Protein AF-A0A7J0CIN5-F1 (afdb_monomer_lite)

Sequence (218 aa):
MYLASGVLMAGLATACADGKSSAGGGGLRASGSTTVAPVAADAAEALKAQGMNITIATQGGSAGGISQLAAGQIDIALSSKPIAEEDRTAHPKTDFVTTQIGSDAVGVIVTKPVADAGVKNLTADQVRGLFEGKITNWSELGGPKLDVFVYDKEPGRGTREVLDKYVYGTRRPRRRRTPTTSRSSAATWRPATSWSPPPGRSAPCPPASSRGGTSSPW

InterPro domains:
  IPR024370 PBP domain [PF12849] (22-170)
  IPR050811 Phosphate-binding ABC transporter substrate-binding [PTHR30570] (20-181)

Secondary structure (DSSP, 8-state):
------------------------SPPEEEEE-TTTHHHHHHHHHHHHTTT--EEEE-TTHHHHHHHHHHTTS-SEEE-SSPPPHHHHHH-TT------------------HHHHHTT-----HHHHHHHHTTS--BGGGGTS-S-B-----PPTT-HHHHHHHHHHHTT--------------------------PPTT------PPP---------

pLDDT: mean 73.02, std 23.11, range [29.02, 96.19]

Foldseek 3Di:
DDDDDDDDDDDDPPDDDPPPPPPPDDAAEEEAAPVCQVVVVVVQVVCVVVVHHYHYYHPLHQVVQLVCVLVVNGVYYDHLAPQDVVSCVVRVVDDDDDDDPDHDDQDDDDDPQQVVQPCPDDDLQRVVCLVQVVDFASVVVSGDRDGRDDDDDDPPHRSNVVSCCSNPNPDDDPDDDPPPPPPPPPPPPDPPPDDDDDPDDDDDDDDDDDDDDDDDDD

Radius of gyration: 31.03 Å; chains: 1; bounding box: 61×36×133 Å

Structure (mmCIF, N/CA/C/O backbone):
data_AF-A0A7J0CIN5-F1
#
_entry.id   AF-A0A7J0CIN5-F1
#
loop_
_atom_site.group_PDB
_atom_site.id
_atom_site.type_symbol
_atom_site.label_atom_id
_atom_site.label_alt_id
_atom_site.label_comp_id
_atom_site.label_asym_id
_atom_site.label_entity_id
_atom_site.label_seq_id
_atom_site.pdbx_PDB_ins_code
_atom_site.Cartn_x
_atom_site.Cartn_y
_atom_site.Cartn_z
_atom_site.occupancy
_atom_site.B_iso_or_equiv
_atom_site.auth_seq_id
_atom_site.auth_comp_id
_atom_site.auth_asym_id
_atom_site.auth_atom_id
_atom_site.pdbx_PDB_model_num
ATOM 1 N N . MET A 1 1 ? -38.391 2.250 87.973 1.00 37.34 1 MET A N 1
ATOM 2 C CA . MET A 1 1 ? -39.124 1.385 87.021 1.00 37.34 1 MET A CA 1
ATOM 3 C C . MET A 1 1 ? -38.658 1.736 85.615 1.00 37.34 1 MET A C 1
ATOM 5 O O . MET A 1 1 ? -38.452 2.909 85.352 1.00 37.34 1 MET A O 1
ATOM 9 N N . TYR A 1 2 ? -38.373 0.704 84.820 1.00 41.22 2 TYR A N 1
ATOM 10 C CA . TYR A 1 2 ? -37.643 0.664 83.542 1.00 41.22 2 TYR A CA 1
ATOM 11 C C . TYR A 1 2 ? -38.087 1.648 82.446 1.00 41.22 2 TYR A C 1
ATOM 13 O O . TYR A 1 2 ? -39.271 1.958 82.371 1.00 41.22 2 TYR A O 1
ATOM 21 N N . LEU A 1 3 ? -37.146 2.003 81.550 1.00 41.44 3 LEU A N 1
ATOM 22 C CA . LEU A 1 3 ? -37.161 1.799 80.074 1.00 41.44 3 LEU A CA 1
ATOM 23 C C . LEU A 1 3 ? -36.121 2.760 79.441 1.00 41.44 3 LEU A C 1
ATOM 25 O O . LEU A 1 3 ? -36.224 3.965 79.610 1.00 41.44 3 LEU A O 1
ATOM 29 N N . ALA A 1 4 ? -34.961 2.300 78.961 1.00 46.88 4 ALA A N 1
ATOM 30 C CA . ALA A 1 4 ? -34.701 1.603 77.692 1.00 46.88 4 ALA A CA 1
ATOM 31 C C . ALA A 1 4 ? -34.776 2.506 76.442 1.00 46.88 4 ALA A C 1
ATOM 33 O O . ALA A 1 4 ? -35.719 3.274 76.284 1.00 46.88 4 ALA A O 1
ATOM 34 N N . SER A 1 5 ? -33.822 2.264 75.530 1.00 51.19 5 SER A N 1
ATOM 35 C CA . SER A 1 5 ? -33.819 2.617 74.095 1.00 51.19 5 SER A CA 1
ATOM 36 C C . SER A 1 5 ? -33.281 4.013 73.750 1.00 51.19 5 SER A C 1
ATOM 38 O O . SER A 1 5 ? -33.674 5.005 74.336 1.00 51.19 5 SER A O 1
ATOM 40 N N . GLY A 1 6 ? -32.391 4.201 72.781 1.00 50.38 6 GLY A N 1
ATOM 41 C CA . GLY A 1 6 ? -31.796 3.293 71.808 1.00 50.38 6 GLY A CA 1
ATOM 42 C C . GLY A 1 6 ? -30.961 4.143 70.847 1.00 50.38 6 GLY A C 1
ATOM 43 O O . GLY A 1 6 ? -31.400 5.204 70.412 1.00 50.38 6 GLY A O 1
ATOM 44 N N . VAL A 1 7 ? -29.736 3.706 70.566 1.00 53.75 7 VAL A N 1
ATOM 45 C CA . VAL A 1 7 ? -28.836 4.332 69.591 1.00 53.75 7 VAL A CA 1
ATOM 46 C C . VAL A 1 7 ? -29.411 4.109 68.191 1.00 53.75 7 VAL A C 1
ATOM 48 O O . VAL A 1 7 ? -29.544 2.966 67.766 1.00 53.75 7 VAL A O 1
ATOM 51 N N . LEU A 1 8 ? -29.728 5.186 67.468 1.00 49.00 8 LEU A N 1
ATOM 52 C CA . LEU A 1 8 ? -30.064 5.138 66.044 1.00 49.00 8 LEU A CA 1
ATOM 53 C C . LEU A 1 8 ? -28.966 5.867 65.256 1.00 49.00 8 LEU A C 1
ATOM 55 O O . LEU A 1 8 ? -29.040 7.068 65.011 1.00 49.00 8 LEU A O 1
ATOM 59 N N . MET A 1 9 ? -27.914 5.131 64.896 1.00 52.34 9 MET A N 1
ATOM 60 C CA . MET A 1 9 ? -26.940 5.565 63.893 1.00 52.34 9 MET A CA 1
ATOM 61 C C . MET A 1 9 ? -27.587 5.440 62.511 1.00 52.34 9 MET A C 1
ATOM 63 O O . MET A 1 9 ? -27.785 4.336 62.005 1.00 52.34 9 MET A O 1
ATOM 67 N N . ALA A 1 10 ? -27.938 6.576 61.911 1.00 57.62 10 ALA A N 1
ATOM 68 C CA . ALA A 1 10 ? -28.400 6.655 60.534 1.00 57.62 10 ALA A CA 1
ATOM 69 C C . ALA A 1 10 ? -27.214 6.437 59.579 1.00 57.62 10 ALA A C 1
ATOM 71 O O . ALA A 1 10 ? -26.352 7.302 59.427 1.00 57.62 10 ALA A O 1
ATOM 72 N N . GLY A 1 11 ? -27.161 5.265 58.945 1.00 48.09 11 GLY A N 1
ATOM 73 C CA . GLY A 1 11 ? -26.225 4.979 57.864 1.00 48.09 11 GLY A CA 1
ATOM 74 C C . GLY A 1 11 ? -26.637 5.704 56.582 1.00 48.09 11 GLY A C 1
ATOM 75 O O . GLY A 1 11 ? -27.672 5.391 55.998 1.00 48.09 11 GLY A O 1
ATOM 76 N N . LEU A 1 12 ? -25.815 6.651 56.127 1.00 53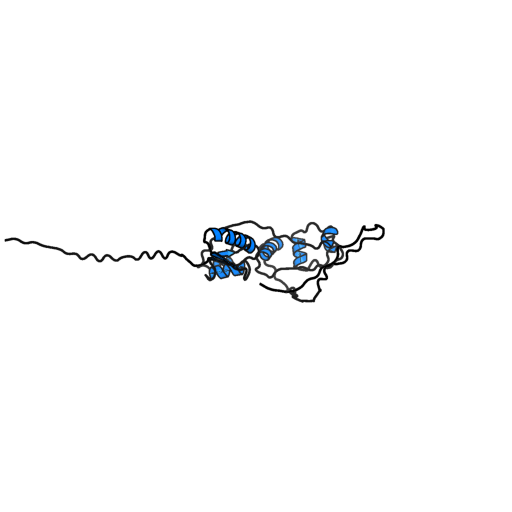.72 12 LEU A N 1
ATOM 77 C CA . LEU A 1 12 ? -25.862 7.157 54.756 1.00 53.72 12 LEU A CA 1
ATOM 78 C C . LEU A 1 12 ? -25.285 6.079 53.830 1.00 53.72 12 LEU A C 1
ATOM 80 O O . LEU A 1 12 ? -24.072 5.908 53.731 1.00 53.72 12 LEU A O 1
ATOM 84 N N . ALA A 1 13 ? -26.163 5.338 53.157 1.00 49.41 13 ALA A N 1
ATOM 85 C CA . ALA A 1 13 ? -25.783 4.503 52.028 1.00 49.41 13 ALA A CA 1
ATOM 86 C C . ALA A 1 13 ? -25.594 5.403 50.798 1.00 49.41 13 ALA A C 1
ATOM 88 O O . ALA A 1 13 ? -26.549 5.761 50.110 1.00 49.41 13 ALA A O 1
ATOM 89 N N . THR A 1 14 ? -24.348 5.795 50.539 1.00 63.19 14 THR A N 1
ATOM 90 C CA . THR A 1 14 ? -23.940 6.419 49.280 1.00 63.19 14 THR A CA 1
ATOM 91 C C . THR A 1 14 ? -24.071 5.372 48.175 1.00 63.19 14 THR A C 1
ATOM 93 O O . THR A 1 14 ? -23.227 4.489 48.033 1.00 63.19 14 THR A O 1
ATOM 96 N N . ALA A 1 15 ? -25.172 5.425 47.427 1.00 52.38 15 ALA A N 1
ATOM 97 C CA . ALA A 1 15 ? -25.384 4.596 46.251 1.00 52.38 15 ALA A CA 1
ATOM 98 C C . ALA A 1 15 ? -24.406 5.028 45.148 1.00 52.38 15 ALA A C 1
ATOM 100 O O . ALA A 1 15 ? -24.599 6.053 44.493 1.00 52.38 15 ALA A O 1
ATOM 101 N N . CYS A 1 16 ? -23.337 4.257 44.958 1.00 52.44 16 CYS A N 1
ATOM 102 C CA . CYS A 1 16 ? -22.497 4.363 43.775 1.00 52.44 16 CYS A CA 1
ATOM 103 C C . CYS A 1 16 ? -23.318 3.930 42.556 1.00 52.44 16 CYS A C 1
ATOM 105 O O . CYS A 1 16 ? -23.815 2.807 42.479 1.00 52.44 16 CYS A O 1
ATOM 107 N N . ALA A 1 17 ? -23.482 4.862 41.625 1.00 51.69 17 ALA A N 1
ATOM 108 C CA . ALA A 1 17 ? -24.063 4.629 40.322 1.00 51.69 17 ALA A CA 1
ATOM 109 C C . ALA A 1 17 ? -23.095 3.802 39.463 1.00 51.69 17 ALA A C 1
ATOM 111 O O . ALA A 1 17 ? -22.112 4.335 38.957 1.00 51.69 17 ALA A O 1
ATOM 112 N N . ASP A 1 18 ? -23.409 2.530 39.234 1.00 43.50 18 ASP A N 1
ATOM 113 C CA . ASP A 1 18 ? -22.880 1.789 38.089 1.00 43.50 18 ASP A CA 1
ATOM 114 C C . ASP A 1 18 ? -23.838 1.974 36.911 1.00 43.50 18 ASP A C 1
ATOM 116 O O . ASP A 1 18 ? -24.663 1.124 36.570 1.00 43.50 18 ASP A O 1
ATOM 120 N N . GLY A 1 19 ? -23.737 3.149 36.290 1.00 43.41 19 GLY A N 1
ATOM 121 C CA . GLY A 1 19 ? -24.264 3.392 34.957 1.00 43.41 19 GLY A CA 1
ATOM 122 C C . GLY A 1 19 ? -23.479 2.566 33.944 1.00 43.41 19 GLY A C 1
ATOM 123 O O . GLY A 1 19 ? -22.607 3.087 33.254 1.00 43.41 19 GLY A O 1
ATOM 124 N N . LYS A 1 20 ? -23.798 1.273 33.824 1.00 39.31 20 LYS A N 1
ATOM 125 C CA . LYS A 1 20 ? -23.496 0.509 32.612 1.00 39.31 20 LYS A CA 1
ATOM 126 C C . LYS A 1 20 ? -24.375 1.057 31.494 1.00 39.31 20 LYS A C 1
ATOM 128 O O . LYS A 1 20 ? -25.438 0.517 31.198 1.00 39.31 20 LYS A O 1
ATOM 133 N N . SER A 1 21 ? -23.917 2.143 30.878 1.00 36.81 21 SER A N 1
ATOM 134 C CA . SER A 1 21 ? -24.343 2.540 29.544 1.00 36.81 21 SER A CA 1
ATOM 135 C C . SER A 1 21 ? -24.040 1.369 28.618 1.00 36.81 21 SER A C 1
ATOM 137 O O . SER A 1 21 ? -22.901 1.169 28.199 1.00 36.81 21 SER A O 1
ATOM 139 N N . SER A 1 22 ? -25.049 0.543 28.344 1.00 38.88 22 SER A N 1
ATOM 140 C CA . SER A 1 22 ? -24.979 -0.408 27.249 1.00 38.88 22 SER A CA 1
ATOM 141 C C . SER A 1 22 ? -24.726 0.407 25.987 1.00 38.88 22 SER A C 1
ATOM 143 O O . SER A 1 22 ? -25.587 1.190 25.578 1.00 38.88 22 SER A O 1
ATOM 145 N N . ALA A 1 23 ? -23.545 0.261 25.391 1.00 43.12 23 ALA A N 1
ATOM 146 C CA . ALA A 1 23 ? -23.246 0.766 24.061 1.00 43.12 23 ALA A CA 1
ATOM 147 C C . ALA A 1 23 ? -24.090 -0.022 23.043 1.00 43.12 23 ALA A C 1
ATOM 149 O O . ALA A 1 23 ? -23.619 -0.937 22.379 1.00 43.12 23 ALA A O 1
ATOM 150 N N . GLY A 1 24 ? -25.383 0.287 22.993 1.00 40.59 24 GLY A N 1
ATOM 151 C CA . GLY A 1 24 ? -26.327 -0.171 21.991 1.00 40.59 24 GLY A CA 1
ATOM 152 C C . GLY A 1 24 ? -26.699 1.005 21.097 1.00 40.59 24 GLY A C 1
ATOM 153 O O . GLY A 1 24 ? -27.240 1.996 21.579 1.00 40.59 24 GLY A O 1
ATOM 154 N N . GLY A 1 25 ? -26.411 0.889 19.798 1.00 47.25 25 GLY A N 1
ATOM 155 C CA . GLY A 1 25 ? -27.084 1.664 18.747 1.00 47.25 25 GLY A CA 1
ATOM 156 C C . GLY A 1 25 ? -26.202 2.503 17.817 1.00 47.25 25 GLY A C 1
ATOM 157 O O . GLY A 1 25 ? -26.676 2.908 16.758 1.00 47.25 25 GLY A O 1
ATOM 158 N N . GLY A 1 26 ? -24.934 2.753 18.149 1.00 64.31 26 GLY A N 1
ATOM 159 C CA . GLY A 1 26 ? -24.012 3.460 17.254 1.00 64.31 26 GLY A CA 1
ATOM 160 C C . GLY A 1 26 ? -23.374 2.496 16.258 1.00 64.31 26 GLY A C 1
ATOM 161 O O . GLY A 1 26 ? -22.672 1.580 16.672 1.00 64.31 26 GLY A O 1
ATOM 162 N N . GLY A 1 27 ? -23.614 2.674 14.956 1.00 85.94 27 GLY A N 1
ATOM 163 C CA . GLY A 1 27 ? -22.882 1.917 13.938 1.00 85.94 27 GLY A CA 1
ATOM 164 C C . GLY A 1 27 ? -21.377 2.192 14.031 1.00 85.94 27 GLY A C 1
ATOM 165 O O . GLY A 1 27 ? -20.978 3.347 14.179 1.00 85.94 27 GLY A O 1
ATOM 166 N N . LEU A 1 28 ? -20.567 1.140 13.929 1.00 91.62 28 LEU A N 1
ATOM 167 C CA . LEU A 1 28 ? -19.108 1.217 13.913 1.00 91.62 28 LEU A CA 1
ATOM 168 C C . LEU A 1 28 ? -18.635 1.910 12.635 1.00 91.62 28 LEU A C 1
ATOM 170 O O . LEU A 1 28 ? -19.129 1.639 11.539 1.00 91.62 28 LEU A O 1
ATOM 174 N N . ARG A 1 29 ? -17.649 2.792 12.757 1.00 94.06 29 ARG A N 1
ATOM 175 C CA . ARG A 1 29 ? -17.064 3.532 11.638 1.00 94.06 29 ARG A CA 1
ATOM 176 C C . ARG A 1 29 ? -15.647 3.046 11.401 1.00 94.06 29 ARG A C 1
ATOM 178 O O . ARG A 1 29 ? -14.798 3.141 12.284 1.00 94.06 29 ARG A O 1
ATOM 185 N N . ALA A 1 30 ? -15.383 2.573 10.191 1.00 93.69 30 ALA A N 1
ATOM 186 C CA . ALA A 1 30 ? -14.061 2.171 9.747 1.00 93.69 30 ALA A CA 1
ATOM 187 C C . ALA A 1 30 ? -13.584 3.060 8.593 1.00 93.69 30 ALA A C 1
ATOM 189 O O . ALA A 1 30 ? -14.348 3.363 7.676 1.00 93.69 30 ALA A O 1
ATOM 190 N N . SER A 1 31 ? -12.320 3.487 8.612 1.00 94.50 31 SER A N 1
ATOM 191 C CA . SER A 1 31 ? -11.760 4.297 7.524 1.00 94.50 31 SER A CA 1
ATOM 192 C C . SER A 1 31 ? -10.259 4.103 7.336 1.00 94.50 31 SER A C 1
ATOM 194 O O . SER A 1 31 ? -9.531 3.836 8.291 1.00 94.50 31 SER A O 1
ATOM 196 N N . GLY A 1 32 ? -9.783 4.252 6.098 1.00 90.88 32 GLY A N 1
ATOM 197 C CA . GLY A 1 32 ? -8.357 4.376 5.799 1.00 90.88 32 GLY A CA 1
ATOM 198 C C . GLY A 1 32 ? -7.931 3.715 4.490 1.00 90.88 32 GLY A C 1
ATOM 199 O O . GLY A 1 32 ? -8.193 4.224 3.400 1.00 90.88 32 GLY A O 1
ATOM 200 N N . SER A 1 33 ? -7.187 2.611 4.590 1.00 88.75 33 SER A N 1
ATOM 201 C CA . SER A 1 33 ? -6.546 1.918 3.469 1.00 88.75 33 SER A CA 1
ATOM 202 C C . SER A 1 33 ? -7.541 1.399 2.433 1.00 88.75 33 SER A C 1
ATOM 204 O O . SER A 1 33 ? -8.407 0.583 2.738 1.00 88.75 33 SER A O 1
ATOM 206 N N . THR A 1 34 ? -7.332 1.783 1.173 1.00 87.50 34 THR A N 1
ATOM 207 C CA . THR A 1 34 ? -8.103 1.272 0.033 1.00 87.50 34 THR A CA 1
ATOM 208 C C . THR A 1 34 ? -7.806 -0.190 -0.289 1.00 87.50 34 THR A C 1
ATOM 210 O O . THR A 1 34 ? -8.652 -0.847 -0.877 1.00 87.50 34 THR A O 1
ATOM 213 N N . THR A 1 35 ? -6.636 -0.714 0.094 1.00 85.25 35 THR A N 1
ATOM 214 C CA . THR A 1 35 ? -6.299 -2.135 -0.100 1.00 85.25 35 THR A CA 1
ATOM 215 C C . THR A 1 35 ? -7.098 -3.031 0.846 1.00 85.25 35 THR A C 1
ATOM 217 O O . THR A 1 35 ? -7.483 -4.131 0.475 1.00 85.25 35 THR A O 1
ATOM 220 N N . VAL A 1 36 ? -7.367 -2.554 2.065 1.00 89.50 36 VAL A N 1
ATOM 221 C CA . VAL A 1 36 ? -8.091 -3.316 3.096 1.00 89.50 36 VAL A CA 1
ATOM 222 C C . VAL A 1 36 ? -9.607 -3.140 2.980 1.00 89.50 36 VAL A C 1
ATOM 224 O O . VAL A 1 36 ? -10.362 -4.011 3.399 1.00 89.50 36 VAL A O 1
ATOM 227 N N . ALA A 1 37 ? -10.059 -2.029 2.396 1.00 91.50 37 ALA A N 1
ATOM 228 C CA . ALA A 1 37 ? -11.473 -1.683 2.311 1.00 91.50 37 ALA A CA 1
ATOM 229 C C . ALA A 1 37 ? -12.383 -2.770 1.703 1.00 91.50 37 ALA A C 1
ATOM 231 O O . ALA A 1 37 ? -13.446 -2.974 2.280 1.00 91.50 37 ALA A O 1
ATOM 232 N N . PRO A 1 38 ? -12.010 -3.497 0.626 1.00 91.88 38 PRO A N 1
ATOM 233 C CA . PRO A 1 38 ? -12.854 -4.567 0.086 1.00 91.88 38 PRO A CA 1
ATOM 234 C C . PRO A 1 38 ? -13.058 -5.704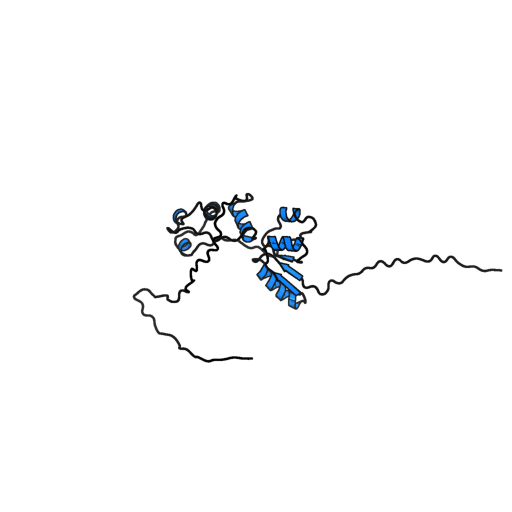 1.091 1.00 91.88 38 PRO A C 1
ATOM 236 O O . PRO A 1 38 ? -14.187 -6.065 1.388 1.00 91.88 38 PRO A O 1
ATOM 239 N N . VAL A 1 39 ? -11.974 -6.179 1.711 1.00 91.56 39 VAL A N 1
ATOM 240 C CA . VAL A 1 39 ? -12.029 -7.252 2.720 1.00 91.56 39 VAL A CA 1
ATOM 241 C C . VAL A 1 39 ? -12.839 -6.815 3.942 1.00 91.56 39 VAL A C 1
ATOM 243 O O . VAL A 1 39 ? -13.616 -7.587 4.498 1.00 91.56 39 VAL A O 1
ATOM 246 N N . ALA A 1 40 ? -12.678 -5.558 4.361 1.00 92.62 40 ALA A N 1
ATOM 247 C CA . ALA A 1 40 ? -13.460 -5.001 5.453 1.00 92.62 40 ALA A CA 1
ATOM 248 C C . ALA A 1 40 ? -14.950 -4.868 5.084 1.00 92.62 40 ALA A C 1
ATOM 250 O O . ALA A 1 40 ? -15.794 -5.065 5.953 1.00 92.62 40 ALA A O 1
ATOM 251 N N . ALA A 1 41 ? -15.281 -4.560 3.824 1.00 92.50 41 ALA A N 1
ATOM 252 C CA . ALA A 1 41 ? -16.660 -4.460 3.342 1.00 92.50 41 ALA A CA 1
ATOM 253 C C . ALA A 1 41 ? -17.352 -5.821 3.319 1.00 92.50 41 ALA A C 1
ATOM 255 O O . ALA A 1 41 ? -18.459 -5.933 3.842 1.00 92.50 41 ALA A O 1
ATOM 256 N N . ASP A 1 42 ? -16.664 -6.852 2.832 1.00 93.50 42 ASP A N 1
ATOM 257 C CA . ASP A 1 42 ? -17.161 -8.230 2.864 1.00 93.50 42 ASP A CA 1
ATOM 258 C C . ASP A 1 42 ? -17.420 -8.681 4.313 1.00 93.50 42 ASP A C 1
ATOM 260 O O . ASP A 1 42 ? -18.455 -9.270 4.631 1.00 93.50 42 ASP A O 1
ATOM 264 N N . ALA A 1 43 ? -16.511 -8.338 5.235 1.00 91.38 43 ALA A N 1
ATOM 265 C CA . ALA A 1 43 ? -16.699 -8.603 6.659 1.00 91.38 43 ALA A CA 1
ATOM 266 C C . ALA A 1 43 ? -17.886 -7.817 7.242 1.00 91.38 43 ALA A C 1
ATOM 268 O O . ALA A 1 43 ? -18.693 -8.382 7.976 1.00 91.38 43 ALA A O 1
ATOM 269 N N . ALA A 1 44 ? -18.032 -6.533 6.907 1.00 92.19 44 ALA A N 1
ATOM 270 C CA . ALA A 1 44 ? -19.154 -5.713 7.355 1.00 92.19 44 ALA A CA 1
ATOM 271 C C . ALA A 1 44 ? -20.504 -6.276 6.887 1.00 92.19 44 ALA A C 1
ATOM 273 O O . ALA A 1 44 ? -21.462 -6.292 7.660 1.00 92.19 44 ALA A O 1
ATOM 274 N N . GLU A 1 45 ? -20.575 -6.780 5.655 1.00 92.50 45 GLU A N 1
ATOM 275 C CA . GLU A 1 45 ? -21.765 -7.436 5.119 1.00 92.50 45 GLU A CA 1
ATOM 276 C C . GLU A 1 45 ? -22.088 -8.732 5.873 1.00 92.50 45 GLU A C 1
ATOM 278 O O . GLU A 1 45 ? -23.221 -8.916 6.322 1.00 92.50 45 GLU A O 1
ATOM 283 N N . ALA A 1 46 ? -21.092 -9.592 6.103 1.00 92.25 46 ALA A N 1
ATOM 284 C CA . ALA A 1 46 ? -21.275 -10.830 6.861 1.00 92.25 46 ALA A CA 1
ATOM 285 C C . ALA A 1 46 ? -21.733 -10.571 8.310 1.00 92.25 46 ALA A C 1
ATOM 287 O O . ALA A 1 46 ? -22.597 -11.272 8.842 1.00 92.25 46 ALA A O 1
ATOM 288 N N . LEU A 1 47 ? -21.186 -9.535 8.948 1.00 91.69 47 LEU A N 1
ATOM 289 C CA . LEU A 1 47 ? -21.513 -9.157 10.322 1.00 91.69 47 LEU A CA 1
ATOM 290 C C . LEU A 1 47 ? -22.864 -8.435 10.443 1.00 91.69 47 LEU A C 1
ATOM 292 O O . LEU A 1 47 ? -23.468 -8.438 11.519 1.00 91.69 47 LEU A O 1
ATOM 296 N N . LYS A 1 48 ? -23.399 -7.897 9.341 1.00 90.75 48 LYS A N 1
ATOM 297 C CA . LYS A 1 48 ? -24.743 -7.306 9.299 1.00 90.75 48 LYS A CA 1
ATOM 298 C C . LYS A 1 48 ? -25.830 -8.311 9.662 1.00 90.75 48 LYS A C 1
ATOM 300 O O . LYS A 1 48 ? -26.769 -7.960 10.373 1.00 90.75 48 LYS A O 1
ATOM 305 N N . ALA A 1 49 ? -25.673 -9.570 9.250 1.00 87.94 49 ALA A N 1
ATOM 306 C CA . ALA A 1 49 ? -26.579 -10.656 9.628 1.00 87.94 49 ALA A CA 1
ATOM 307 C C . ALA A 1 49 ? -26.583 -10.939 11.145 1.00 87.94 49 ALA A C 1
ATOM 309 O O . ALA A 1 49 ? -27.552 -11.480 11.668 1.00 87.94 49 ALA A O 1
ATOM 310 N N . GLN A 1 50 ? -25.528 -10.536 11.860 1.00 89.31 50 GLN A N 1
ATOM 311 C CA . GLN A 1 50 ? -25.400 -10.655 13.316 1.00 89.31 50 GLN A CA 1
ATOM 312 C C . GLN A 1 50 ? -25.861 -9.386 14.056 1.00 89.31 50 GLN A C 1
ATOM 314 O O . GLN A 1 50 ? -25.662 -9.263 15.262 1.00 89.31 50 GLN A O 1
ATOM 319 N N . GLY A 1 51 ? -26.463 -8.426 13.345 1.00 88.62 51 GLY A N 1
ATOM 320 C CA . GLY A 1 51 ? -26.950 -7.169 13.914 1.00 88.62 51 GLY A CA 1
ATOM 321 C C . GLY A 1 51 ? -25.886 -6.078 14.064 1.00 88.62 51 GLY A C 1
ATOM 322 O O . GLY A 1 51 ? -26.178 -5.028 14.635 1.00 88.62 51 GLY A O 1
ATOM 323 N N . MET A 1 52 ? -24.670 -6.278 13.546 1.00 89.31 52 MET A N 1
ATOM 324 C CA . MET A 1 52 ? -23.641 -5.236 13.544 1.00 89.31 52 MET A CA 1
ATOM 325 C C . MET A 1 52 ? -23.797 -4.310 12.338 1.00 89.31 52 MET A C 1
ATOM 327 O O . MET A 1 52 ? -23.889 -4.755 11.200 1.00 89.31 52 MET A O 1
ATOM 331 N N . ASN A 1 53 ? -23.777 -3.001 12.573 1.00 91.94 53 ASN A N 1
ATOM 332 C CA . ASN A 1 53 ? -23.787 -2.006 11.506 1.00 91.94 53 ASN A CA 1
ATOM 333 C C . ASN A 1 53 ? -22.405 -1.357 11.404 1.00 91.94 53 ASN A C 1
ATOM 335 O O . ASN A 1 53 ? -22.020 -0.625 12.312 1.00 91.94 53 ASN A O 1
ATOM 339 N N . ILE A 1 54 ? -21.668 -1.624 10.324 1.00 93.25 54 ILE A N 1
ATOM 340 C CA . ILE A 1 54 ? -20.315 -1.098 10.102 1.00 93.25 54 ILE A CA 1
ATOM 341 C C . ILE A 1 54 ? -20.317 -0.254 8.823 1.00 93.25 54 ILE A C 1
ATOM 343 O O . ILE A 1 54 ? -20.691 -0.729 7.755 1.00 93.25 54 ILE A O 1
ATOM 347 N N . THR A 1 55 ? -19.891 1.005 8.924 1.00 92.69 55 THR A N 1
ATOM 348 C CA . THR A 1 55 ? -19.721 1.918 7.785 1.00 92.69 55 THR A CA 1
ATOM 349 C C . THR A 1 55 ? -18.251 2.012 7.412 1.00 92.69 55 THR A C 1
ATOM 351 O O . THR A 1 55 ? -17.414 2.227 8.286 1.00 92.69 55 THR A O 1
ATOM 354 N N . ILE A 1 56 ? -17.940 1.903 6.120 1.00 92.75 56 ILE A N 1
ATOM 355 C CA . ILE A 1 56 ? -16.563 1.918 5.621 1.00 92.75 56 ILE A CA 1
ATOM 356 C C . ILE A 1 56 ? -16.327 3.127 4.727 1.00 92.75 56 ILE A C 1
ATOM 358 O O . ILE A 1 56 ? -17.087 3.390 3.797 1.00 92.75 56 ILE A O 1
ATOM 362 N N . ALA A 1 57 ? -15.233 3.832 4.988 1.00 91.56 57 ALA A N 1
ATOM 363 C CA . ALA A 1 57 ? -14.711 4.898 4.149 1.00 91.56 57 ALA A CA 1
ATOM 364 C C . ALA A 1 57 ? -13.239 4.637 3.789 1.00 91.56 57 ALA A C 1
ATOM 366 O O . ALA A 1 57 ? -12.539 3.846 4.414 1.00 91.56 57 ALA A O 1
ATOM 367 N N . THR A 1 58 ? -12.736 5.317 2.763 1.00 88.50 58 THR A N 1
ATOM 368 C CA . THR A 1 58 ? -11.339 5.167 2.312 1.00 88.50 58 THR A CA 1
ATOM 369 C C . THR A 1 58 ? -10.605 6.502 2.235 1.00 88.50 58 THR A C 1
ATOM 371 O O . THR A 1 58 ? -9.733 6.707 1.387 1.00 88.50 58 THR A O 1
ATOM 374 N N . GLN A 1 59 ? -10.998 7.456 3.081 1.00 85.38 59 GLN A N 1
ATOM 375 C CA . GLN A 1 59 ? -10.456 8.811 3.054 1.00 85.38 59 GLN A CA 1
ATOM 376 C C . GLN A 1 59 ? -9.023 8.832 3.601 1.00 85.38 59 GLN A C 1
ATOM 378 O O . GLN A 1 59 ? -8.745 8.314 4.678 1.00 85.38 59 GLN A O 1
ATOM 383 N N . GLY A 1 60 ? -8.098 9.437 2.849 1.00 80.38 60 GLY A N 1
ATOM 384 C CA . GLY A 1 60 ? -6.712 9.656 3.285 1.00 80.38 60 GLY A CA 1
ATOM 385 C C . GLY A 1 60 ? -5.798 8.418 3.323 1.00 80.38 60 GLY A C 1
ATOM 386 O O . GLY A 1 60 ? -4.633 8.539 3.704 1.00 80.38 60 GLY A O 1
ATOM 387 N N . GLY A 1 61 ? -6.263 7.238 2.895 1.00 85.94 61 GLY A N 1
ATOM 388 C CA . GLY A 1 61 ? -5.456 6.013 2.924 1.00 85.94 61 GLY A CA 1
ATOM 389 C C . GLY A 1 61 ? -5.083 5.583 4.350 1.00 85.94 61 GLY A C 1
ATOM 390 O O . GLY A 1 61 ? -5.717 5.986 5.319 1.00 85.94 61 GLY A O 1
ATOM 391 N N . SER A 1 62 ? -4.043 4.757 4.502 1.00 87.50 62 SER A N 1
ATOM 392 C CA . SER A 1 62 ? -3.652 4.229 5.822 1.00 87.50 62 SER A CA 1
ATOM 393 C C . SER A 1 62 ? -3.281 5.323 6.825 1.00 87.50 62 SER A C 1
ATOM 395 O O . SER A 1 62 ? -3.729 5.269 7.962 1.00 87.50 62 SER A O 1
ATOM 397 N N . ALA A 1 63 ? -2.507 6.331 6.405 1.00 87.94 63 ALA A N 1
ATOM 398 C CA . ALA A 1 63 ? -2.135 7.446 7.277 1.00 87.94 63 ALA A CA 1
ATOM 399 C C . ALA A 1 63 ? -3.365 8.258 7.722 1.00 87.94 63 ALA A C 1
ATOM 401 O O . ALA A 1 63 ? -3.516 8.540 8.905 1.00 87.94 63 ALA A O 1
ATOM 402 N N . GLY A 1 64 ? -4.286 8.555 6.795 1.00 88.88 64 GLY A N 1
ATOM 403 C CA . GLY A 1 64 ? -5.535 9.245 7.121 1.00 88.88 64 GLY A CA 1
ATOM 404 C C . GLY A 1 64 ? -6.400 8.473 8.117 1.00 88.88 64 GLY A C 1
ATOM 405 O O . GLY A 1 64 ? -6.887 9.069 9.071 1.00 88.88 64 GLY A O 1
ATOM 406 N N . GLY A 1 65 ? -6.532 7.153 7.946 1.00 90.69 65 GLY A N 1
ATOM 407 C CA . GLY A 1 65 ? -7.258 6.297 8.889 1.00 90.69 65 GLY A CA 1
ATOM 408 C C . GLY A 1 65 ? -6.654 6.313 10.297 1.00 90.69 65 GLY A C 1
ATOM 409 O O . GLY A 1 65 ? -7.383 6.476 11.271 1.00 90.69 65 GLY A O 1
ATOM 410 N N . ILE A 1 66 ? -5.324 6.220 10.415 1.00 91.69 66 ILE A N 1
ATOM 411 C CA . ILE A 1 66 ? -4.622 6.282 11.710 1.00 91.69 66 ILE A CA 1
ATOM 412 C C . ILE A 1 66 ? -4.875 7.630 12.402 1.00 91.69 66 ILE A C 1
ATOM 414 O O . ILE A 1 66 ? -5.240 7.656 13.577 1.00 91.69 66 ILE A O 1
ATOM 418 N N . SER A 1 67 ? -4.761 8.746 11.675 1.00 91.25 67 SER A N 1
ATOM 419 C CA . SER A 1 67 ? -5.030 10.077 12.233 1.00 91.25 67 SER A CA 1
ATOM 420 C C . SER A 1 67 ? -6.502 10.282 12.611 1.00 91.25 67 SER A C 1
ATOM 422 O O . SER A 1 67 ? -6.789 10.903 13.631 1.00 91.25 67 SER A O 1
ATOM 424 N N . GLN A 1 68 ? -7.446 9.756 11.823 1.00 93.00 68 GLN A N 1
ATOM 425 C CA . GLN A 1 68 ? -8.882 9.819 12.126 1.00 93.00 68 GLN A CA 1
ATOM 426 C C . GLN A 1 68 ? -9.236 9.019 13.384 1.00 93.00 68 GLN A C 1
ATOM 428 O O . GLN A 1 68 ? -10.042 9.483 14.192 1.00 93.00 68 GLN A O 1
ATOM 433 N N . LEU A 1 69 ? -8.616 7.848 13.568 1.00 93.81 69 LEU A N 1
ATOM 434 C CA . LEU A 1 69 ? -8.776 7.034 14.773 1.00 93.81 69 LEU A CA 1
ATOM 435 C C . LEU A 1 69 ? -8.217 7.761 15.996 1.00 93.81 69 LEU A C 1
ATOM 437 O O . LEU A 1 69 ? -8.896 7.874 17.011 1.00 93.81 69 LEU A O 1
ATOM 441 N N . ALA A 1 70 ? -7.018 8.333 15.879 1.00 91.75 70 ALA A N 1
ATOM 442 C CA . ALA A 1 70 ? -6.415 9.114 16.954 1.00 91.75 70 ALA A CA 1
ATOM 443 C C . ALA A 1 70 ? -7.238 10.354 17.340 1.00 91.75 70 ALA A C 1
ATOM 445 O O . ALA A 1 70 ? -7.264 10.754 18.502 1.00 91.75 70 ALA A O 1
ATOM 446 N N . ALA A 1 71 ? -7.939 10.948 16.372 1.00 91.56 71 ALA A N 1
ATOM 447 C CA . ALA A 1 71 ? -8.855 12.062 16.588 1.00 91.56 71 ALA A CA 1
ATOM 448 C C . ALA A 1 71 ? -10.239 11.637 17.125 1.00 91.56 71 ALA A C 1
ATOM 450 O O . ALA A 1 71 ? -11.088 12.503 17.334 1.00 91.56 71 ALA A O 1
ATOM 451 N N . GLY A 1 72 ? -10.496 10.337 17.316 1.00 91.56 72 GLY A N 1
ATOM 452 C CA . GLY A 1 72 ? -11.785 9.812 17.780 1.00 91.56 72 GLY A CA 1
ATOM 453 C C . GLY A 1 72 ? -12.929 9.974 16.772 1.00 91.56 72 GLY A C 1
ATOM 454 O O . GLY A 1 72 ? -14.095 9.989 17.155 1.00 91.56 72 GLY A O 1
ATOM 455 N N . GLN A 1 73 ? -12.618 10.149 15.483 1.00 91.88 73 GLN A N 1
ATOM 456 C CA . GLN A 1 73 ? -13.623 10.336 14.426 1.00 91.88 73 GLN A CA 1
ATOM 457 C C . GLN A 1 73 ? -14.193 9.008 13.911 1.00 91.88 73 GLN A C 1
ATOM 459 O O . GLN A 1 73 ? -15.314 8.965 13.394 1.00 91.88 73 GLN A O 1
ATOM 464 N N . ILE A 1 74 ? -13.406 7.941 14.037 1.00 94.06 74 ILE A N 1
ATOM 465 C CA . ILE A 1 74 ? -13.729 6.575 13.625 1.00 94.06 74 ILE A CA 1
ATOM 466 C C . ILE A 1 74 ? -13.366 5.607 14.750 1.00 94.06 74 ILE A C 1
ATOM 468 O O . ILE A 1 74 ? -12.524 5.927 15.587 1.00 94.06 74 ILE A O 1
ATOM 472 N N . ASP A 1 75 ? -13.958 4.418 14.724 1.00 93.38 75 ASP A N 1
ATOM 473 C CA . ASP A 1 75 ? -13.715 3.362 15.710 1.00 93.38 75 ASP A CA 1
ATOM 474 C C . ASP A 1 75 ? -12.599 2.408 15.257 1.00 93.38 75 ASP A C 1
ATOM 476 O O . ASP A 1 75 ? -11.881 1.845 16.080 1.00 93.38 75 ASP A O 1
ATOM 480 N N . ILE A 1 76 ? -12.438 2.219 13.939 1.00 93.44 76 ILE A N 1
ATOM 481 C CA . ILE A 1 76 ? -11.476 1.271 13.359 1.00 93.44 76 ILE A CA 1
ATOM 482 C C . ILE A 1 76 ? -10.670 1.940 12.237 1.00 93.44 76 ILE A C 1
ATOM 484 O O . ILE A 1 76 ? -11.213 2.342 11.206 1.00 93.44 76 ILE A O 1
ATOM 488 N N . ALA A 1 77 ? -9.346 2.001 12.386 1.00 94.06 77 ALA A N 1
ATOM 489 C CA . ALA A 1 77 ? -8.458 2.400 11.295 1.00 94.06 77 ALA A CA 1
ATOM 490 C C . ALA A 1 77 ? -8.136 1.207 10.386 1.00 94.06 77 ALA A C 1
ATOM 492 O O . ALA A 1 77 ? -7.582 0.200 10.824 1.00 94.06 77 ALA A O 1
ATOM 493 N N . LEU A 1 78 ? -8.399 1.349 9.088 1.00 93.75 78 LEU A N 1
ATOM 494 C CA . LEU A 1 78 ? -7.950 0.398 8.078 1.00 93.75 78 LEU A CA 1
ATOM 495 C C . LEU A 1 78 ? -6.523 0.758 7.653 1.00 93.75 78 LEU A C 1
ATOM 497 O O . LEU A 1 78 ? -6.288 1.826 7.082 1.00 93.75 78 LEU A O 1
ATOM 501 N N . SER A 1 79 ? -5.557 -0.133 7.869 1.00 89.38 79 SER A N 1
ATOM 502 C CA . SER A 1 79 ? -4.156 0.117 7.514 1.00 89.38 79 SER A CA 1
ATOM 503 C C . SER A 1 79 ? -3.546 -1.046 6.740 1.00 89.38 79 SER A C 1
ATOM 505 O O . SER A 1 79 ? -3.687 -2.199 7.125 1.00 89.38 79 SER A O 1
ATOM 507 N N . SER A 1 80 ? -2.828 -0.737 5.656 1.00 85.31 80 SER A N 1
ATOM 508 C CA . SER A 1 80 ? -1.992 -1.705 4.924 1.00 85.31 80 SER A CA 1
ATOM 509 C C . SER A 1 80 ? -0.504 -1.523 5.246 1.00 85.31 80 SER A C 1
ATOM 511 O O . SER A 1 80 ? 0.359 -1.926 4.471 1.00 85.31 80 SER A O 1
ATOM 513 N N . LYS A 1 81 ? -0.206 -0.840 6.355 1.00 81.62 81 LYS A N 1
ATOM 514 C CA . LYS A 1 81 ? 1.132 -0.672 6.917 1.00 81.62 81 LYS A CA 1
ATOM 515 C C . LYS A 1 81 ? 1.083 -0.855 8.438 1.00 81.62 81 LYS A C 1
ATOM 517 O O . LYS A 1 81 ? 0.050 -0.553 9.043 1.00 81.62 81 LYS A O 1
ATOM 522 N N . PRO A 1 82 ? 2.175 -1.307 9.071 1.00 83.88 82 PRO A N 1
ATOM 523 C CA . PRO A 1 82 ? 2.295 -1.233 10.519 1.00 83.88 82 PRO A CA 1
ATOM 524 C C . PRO A 1 82 ? 2.158 0.217 10.987 1.00 83.88 82 PRO A C 1
ATOM 526 O O . PRO A 1 82 ? 2.532 1.141 10.261 1.00 83.88 82 PRO A O 1
ATOM 529 N N . ILE A 1 83 ? 1.648 0.406 12.201 1.00 85.50 83 ILE A N 1
ATOM 530 C CA . ILE A 1 83 ? 1.654 1.721 12.843 1.00 85.50 83 ILE A CA 1
ATOM 531 C C . ILE A 1 83 ? 3.107 2.092 13.123 1.00 85.50 83 ILE A C 1
ATOM 533 O O . ILE A 1 83 ? 3.840 1.317 13.747 1.00 85.50 83 ILE A O 1
ATOM 537 N N . ALA A 1 84 ? 3.524 3.238 12.593 1.00 84.88 84 ALA A N 1
ATOM 538 C CA . ALA A 1 84 ? 4.881 3.724 12.745 1.00 84.88 84 ALA A CA 1
ATOM 539 C C . ALA A 1 84 ? 5.081 4.310 14.150 1.00 84.88 84 ALA A C 1
ATOM 541 O O . ALA A 1 84 ? 4.124 4.729 14.805 1.00 84.88 84 ALA A O 1
ATOM 542 N N . GLU A 1 85 ? 6.323 4.358 14.624 1.00 85.50 85 GLU A N 1
ATOM 543 C CA . GLU A 1 85 ? 6.603 4.912 15.952 1.00 85.50 85 GLU A CA 1
ATOM 544 C C . GLU A 1 85 ? 6.333 6.420 16.001 1.00 85.50 85 GLU A C 1
ATOM 546 O O . GLU A 1 85 ? 5.907 6.963 17.019 1.00 85.50 85 GLU A O 1
ATOM 551 N N . GLU A 1 86 ? 6.484 7.093 14.862 1.00 85.00 86 GLU A N 1
ATOM 552 C CA . GLU A 1 86 ? 6.125 8.493 14.686 1.00 85.00 86 GLU A CA 1
ATOM 553 C C . GLU A 1 86 ? 4.619 8.719 14.872 1.00 85.00 86 GLU A C 1
ATOM 555 O O . GLU A 1 86 ? 4.232 9.713 15.483 1.00 85.00 86 GLU A O 1
ATOM 560 N N . ASP A 1 87 ? 3.776 7.787 14.411 1.00 85.44 87 ASP A N 1
ATOM 561 C CA . ASP A 1 87 ? 2.319 7.872 14.576 1.00 85.44 87 ASP A CA 1
ATOM 562 C C . ASP A 1 87 ? 1.927 7.696 16.056 1.00 85.44 87 ASP A C 1
ATOM 564 O O . ASP A 1 87 ? 1.066 8.420 16.561 1.00 85.44 87 ASP A O 1
ATOM 568 N N . ARG A 1 88 ? 2.602 6.792 16.785 1.00 87.31 88 ARG A N 1
ATOM 569 C CA . ARG A 1 88 ? 2.417 6.634 18.242 1.00 87.31 88 ARG A CA 1
ATOM 570 C C . ARG A 1 88 ? 2.867 7.871 19.009 1.00 87.31 88 ARG A C 1
ATOM 572 O O . ARG A 1 88 ? 2.154 8.355 19.883 1.00 87.31 88 ARG A O 1
ATOM 579 N N . THR A 1 89 ? 4.027 8.409 18.646 1.00 89.00 89 THR A N 1
ATOM 580 C CA . THR A 1 89 ? 4.594 9.606 19.278 1.00 89.00 89 THR A CA 1
ATOM 581 C C . THR A 1 89 ? 3.723 10.838 19.027 1.00 89.00 89 THR A C 1
ATOM 583 O O . THR A 1 89 ? 3.563 11.670 19.917 1.00 89.00 89 THR A O 1
ATOM 586 N N . ALA A 1 90 ? 3.128 10.956 17.835 1.00 87.62 90 ALA A N 1
ATOM 587 C CA . ALA A 1 90 ? 2.212 12.042 17.495 1.00 87.62 90 ALA A CA 1
ATOM 588 C C . ALA A 1 90 ? 0.875 11.960 18.254 1.00 87.62 90 ALA A C 1
ATOM 590 O O . ALA A 1 90 ? 0.228 12.986 18.480 1.00 87.62 90 ALA A O 1
ATOM 591 N N . HIS A 1 91 ? 0.469 10.759 18.673 1.00 88.62 91 HIS A N 1
ATOM 592 C CA . HIS A 1 91 ? -0.814 10.501 19.322 1.00 88.62 91 HIS A CA 1
ATOM 593 C C . HIS A 1 91 ? -0.651 9.705 20.632 1.00 88.62 91 HIS A C 1
ATOM 595 O O . HIS A 1 91 ? -1.217 8.623 20.775 1.00 88.62 91 HIS A O 1
ATOM 601 N N . PRO A 1 92 ? 0.053 10.250 21.644 1.00 87.88 92 PRO A N 1
ATOM 602 C CA . PRO A 1 92 ? 0.440 9.508 22.850 1.00 87.88 92 PRO A CA 1
ATOM 603 C C . PRO A 1 92 ? -0.738 9.155 23.771 1.00 87.88 92 PRO A C 1
ATOM 605 O O . PRO A 1 92 ? -0.585 8.387 24.714 1.00 87.88 92 PRO A O 1
ATOM 608 N N . LYS A 1 93 ? -1.911 9.753 23.535 1.00 88.12 93 LYS A N 1
ATOM 609 C CA . LYS A 1 93 ? -3.149 9.484 24.282 1.00 88.12 93 LYS A CA 1
ATOM 610 C C . LYS A 1 93 ? -3.992 8.374 23.652 1.00 88.12 93 LYS A C 1
ATOM 612 O O . LYS A 1 93 ? -4.992 7.976 24.240 1.00 88.12 93 LYS A O 1
ATOM 617 N N . THR A 1 94 ? -3.629 7.925 22.455 1.00 89.50 94 THR A N 1
ATOM 618 C CA . THR A 1 94 ? -4.345 6.884 21.726 1.00 89.50 94 THR A CA 1
ATOM 619 C C . THR A 1 94 ? -3.609 5.570 21.924 1.00 89.50 94 THR A C 1
ATOM 621 O O . THR A 1 94 ? -2.464 5.429 21.499 1.00 89.50 94 THR A O 1
ATOM 624 N N . ASP A 1 95 ? -4.271 4.601 22.552 1.00 88.62 95 ASP A N 1
ATOM 625 C CA . ASP A 1 95 ? -3.757 3.237 22.605 1.00 88.62 95 ASP A CA 1
ATOM 626 C C . ASP A 1 95 ? -4.102 2.514 21.300 1.00 88.62 95 ASP A C 1
ATOM 628 O O . ASP A 1 95 ? -5.252 2.157 21.032 1.00 88.62 95 ASP A O 1
ATOM 632 N N . PHE A 1 96 ? -3.102 2.365 20.437 1.00 90.44 96 PHE A N 1
ATOM 633 C CA . PHE A 1 96 ? -3.282 1.716 19.151 1.00 90.44 96 PHE A CA 1
ATOM 634 C C . PHE A 1 96 ? -3.186 0.196 19.283 1.00 90.44 96 PHE A C 1
ATOM 636 O O . PHE A 1 96 ? -2.096 -0.382 19.250 1.00 90.44 96 PHE A O 1
ATOM 643 N N . VAL A 1 97 ? -4.343 -0.460 19.314 1.00 92.19 97 VAL A N 1
ATOM 644 C CA . VAL A 1 97 ? -4.439 -1.920 19.229 1.00 92.19 97 VAL A CA 1
ATOM 645 C C . VAL A 1 97 ? -4.425 -2.354 17.763 1.00 92.19 97 VAL A C 1
ATOM 647 O O . VAL A 1 97 ? -5.314 -2.010 16.985 1.00 92.19 97 VAL A O 1
ATOM 650 N N . THR A 1 98 ? -3.407 -3.121 17.367 1.00 91.69 98 THR A N 1
ATOM 651 C CA . THR A 1 98 ? -3.273 -3.636 15.996 1.00 91.69 98 THR A CA 1
ATOM 652 C C . THR A 1 98 ? -3.692 -5.097 15.900 1.00 91.69 98 THR A C 1
ATOM 654 O O . THR A 1 98 ? -3.087 -5.953 16.545 1.00 91.69 98 THR A O 1
ATOM 657 N N . THR A 1 99 ? -4.642 -5.403 15.018 1.00 91.56 99 THR A N 1
ATOM 658 C CA . THR A 1 99 ? -5.019 -6.781 14.671 1.00 91.56 99 THR A CA 1
ATOM 659 C C . THR A 1 99 ? -4.627 -7.075 13.228 1.00 91.56 99 THR A C 1
ATOM 661 O O . THR A 1 99 ? -5.096 -6.415 12.301 1.00 91.56 99 THR A O 1
ATOM 664 N N . GLN A 1 100 ? -3.757 -8.065 13.024 1.00 89.56 100 GLN A N 1
ATOM 665 C CA . GLN A 1 100 ? -3.380 -8.494 11.681 1.00 89.56 100 GLN A CA 1
ATOM 666 C C . GLN A 1 100 ? -4.477 -9.382 11.089 1.00 89.56 100 GLN A C 1
ATOM 668 O O . GLN A 1 100 ? -4.775 -10.446 11.621 1.00 89.56 100 GLN A O 1
ATOM 673 N N . ILE A 1 101 ? -5.045 -8.947 9.965 1.00 89.50 101 ILE A N 1
ATOM 674 C CA . ILE A 1 101 ? -6.107 -9.668 9.244 1.00 89.50 101 ILE A CA 1
ATOM 675 C C . ILE A 1 101 ? -5.598 -10.404 7.996 1.00 89.50 101 ILE A C 1
ATOM 677 O O . ILE A 1 101 ? -6.309 -11.228 7.433 1.00 89.50 101 ILE A O 1
ATOM 681 N N . GLY A 1 102 ? -4.378 -10.103 7.540 1.00 87.31 102 GLY A N 1
ATOM 682 C CA . GLY A 1 102 ? -3.807 -10.692 6.332 1.00 87.31 102 GLY A CA 1
ATOM 683 C C . GLY A 1 102 ? -2.433 -10.132 5.973 1.00 87.31 102 GLY A C 1
ATOM 684 O O . GLY A 1 102 ? -1.900 -9.251 6.654 1.00 87.31 102 GLY A O 1
ATOM 685 N N . SER A 1 103 ? -1.862 -10.658 4.893 1.00 84.44 103 SER A N 1
ATOM 686 C CA . SER A 1 103 ? -0.602 -10.203 4.300 1.00 84.44 103 SER A CA 1
ATOM 687 C C . SER A 1 103 ? -0.780 -10.037 2.793 1.00 84.44 103 SER A C 1
ATOM 689 O O . SER A 1 103 ? -1.410 -10.873 2.153 1.00 84.44 103 SER A O 1
ATOM 691 N N . ASP A 1 104 ? -0.227 -8.956 2.248 1.00 82.25 104 ASP A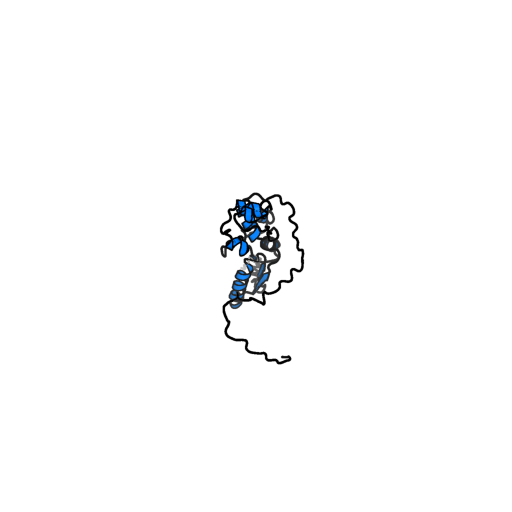 N 1
ATOM 692 C CA . ASP A 1 104 ? -0.296 -8.597 0.828 1.00 82.25 104 ASP A CA 1
ATOM 693 C C . ASP A 1 104 ? 1.121 -8.339 0.288 1.00 82.25 104 ASP A C 1
ATOM 695 O O . ASP A 1 104 ? 2.019 -7.936 1.037 1.00 82.25 104 ASP A O 1
ATOM 699 N N . ALA A 1 105 ? 1.321 -8.575 -1.007 1.00 83.62 105 ALA A N 1
ATOM 700 C CA . ALA A 1 105 ? 2.569 -8.354 -1.718 1.00 83.62 105 ALA A CA 1
ATOM 701 C C . ALA A 1 105 ? 2.421 -7.198 -2.716 1.00 83.62 105 ALA A C 1
ATOM 703 O O . ALA A 1 105 ? 1.557 -7.197 -3.589 1.00 83.62 105 ALA A O 1
ATOM 704 N N . VAL A 1 106 ? 3.326 -6.221 -2.634 1.00 84.38 106 VAL A N 1
ATOM 705 C CA . VAL A 1 106 ? 3.375 -5.107 -3.588 1.00 84.38 106 VAL A CA 1
ATOM 706 C C . VAL A 1 106 ? 4.333 -5.456 -4.724 1.00 84.38 106 VAL A C 1
ATOM 708 O O . VAL A 1 106 ? 5.522 -5.663 -4.492 1.00 84.38 106 VAL A O 1
ATOM 711 N N . GLY A 1 107 ? 3.815 -5.492 -5.952 1.00 87.44 107 GLY A N 1
ATOM 712 C CA . GLY A 1 107 ? 4.591 -5.742 -7.167 1.00 87.44 107 GLY A CA 1
ATOM 713 C C . GLY A 1 107 ? 4.735 -4.506 -8.056 1.00 87.44 107 GLY A C 1
ATOM 714 O O . GLY A 1 107 ? 3.864 -3.634 -8.084 1.00 87.44 107 GLY A O 1
ATOM 715 N N . VAL A 1 108 ? 5.830 -4.452 -8.818 1.00 89.31 108 VAL A N 1
ATOM 716 C CA . VAL A 1 108 ? 6.002 -3.506 -9.930 1.00 89.31 108 VAL A CA 1
ATOM 717 C C . VAL A 1 108 ? 5.502 -4.175 -11.204 1.00 89.31 108 VAL A C 1
ATOM 719 O O . VAL A 1 108 ? 5.891 -5.299 -11.511 1.00 89.31 108 VAL A O 1
ATOM 722 N N . ILE A 1 109 ? 4.648 -3.477 -11.950 1.00 91.75 109 ILE A N 1
ATOM 723 C CA . ILE A 1 109 ? 4.084 -3.972 -13.206 1.00 91.75 109 ILE A CA 1
ATOM 724 C C . ILE A 1 109 ? 4.718 -3.201 -14.360 1.00 91.75 109 ILE A C 1
ATOM 726 O O . ILE A 1 109 ? 4.783 -1.972 -14.335 1.00 91.75 109 ILE A O 1
ATOM 730 N N . VAL A 1 110 ? 5.158 -3.933 -15.380 1.00 93.44 110 VAL A N 1
ATOM 731 C CA . VAL A 1 110 ? 5.630 -3.375 -16.652 1.00 93.44 110 VAL A CA 1
ATOM 732 C C . VAL A 1 110 ? 4.605 -3.632 -17.751 1.00 93.44 110 VAL A C 1
ATOM 734 O O . VAL A 1 110 ? 3.747 -4.509 -17.640 1.00 93.44 110 VAL A O 1
ATOM 737 N N . THR A 1 111 ? 4.672 -2.857 -18.829 1.00 94.25 111 THR A N 1
ATOM 738 C CA . THR A 1 111 ? 3.777 -3.046 -19.971 1.00 94.25 111 THR A CA 1
ATOM 739 C C . THR A 1 111 ? 4.137 -4.310 -20.752 1.00 94.25 111 THR A C 1
ATOM 741 O 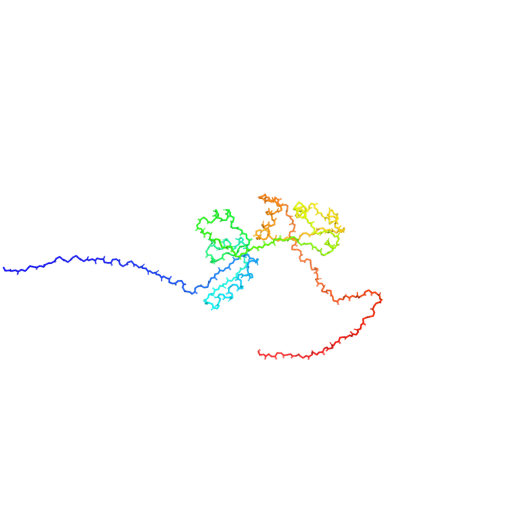O . THR A 1 111 ? 5.284 -4.762 -20.762 1.00 94.25 111 THR A O 1
ATOM 744 N N . LYS A 1 112 ? 3.151 -4.875 -21.458 1.00 93.25 112 LYS A N 1
ATOM 745 C CA . LYS A 1 112 ? 3.328 -6.102 -22.246 1.00 93.25 112 LYS A CA 1
ATOM 746 C C . LYS A 1 112 ? 4.517 -6.057 -23.228 1.00 93.25 112 LYS A C 1
ATOM 748 O O . LYS A 1 112 ? 5.278 -7.017 -23.224 1.00 93.25 112 LYS A O 1
ATOM 753 N N . PRO A 1 113 ? 4.755 -4.976 -24.002 1.00 92.44 113 PRO A N 1
ATOM 754 C CA . PRO A 1 113 ? 5.899 -4.924 -24.918 1.00 92.44 113 PRO A CA 1
ATOM 755 C C . PRO A 1 113 ? 7.255 -5.040 -24.214 1.00 92.44 113 PRO A C 1
ATOM 757 O O . PRO A 1 113 ? 8.183 -5.637 -24.750 1.00 92.44 113 PRO A O 1
ATOM 760 N N . VAL A 1 114 ? 7.368 -4.486 -23.005 1.00 93.25 114 VAL A N 1
ATOM 761 C CA . VAL A 1 114 ? 8.589 -4.545 -22.192 1.00 93.25 114 VAL A CA 1
ATOM 762 C C . VAL A 1 114 ? 8.817 -5.963 -21.666 1.00 93.25 114 VAL A C 1
ATOM 764 O O . VAL A 1 114 ? 9.930 -6.480 -21.748 1.00 93.25 114 VAL A O 1
ATOM 767 N N . ALA A 1 115 ? 7.754 -6.619 -21.193 1.00 92.88 115 ALA A N 1
ATOM 768 C CA . ALA A 1 115 ? 7.818 -8.003 -20.730 1.00 92.88 115 ALA A CA 1
ATOM 769 C C . ALA A 1 115 ? 8.132 -8.994 -21.868 1.00 92.88 115 ALA A C 1
ATOM 771 O O . ALA A 1 115 ? 8.982 -9.871 -21.706 1.00 92.88 115 ALA A O 1
ATOM 772 N N . ASP A 1 116 ? 7.482 -8.838 -23.027 1.00 93.31 116 ASP A N 1
ATOM 773 C CA . ASP A 1 116 ? 7.665 -9.704 -24.201 1.00 93.31 116 ASP A CA 1
ATOM 774 C C . ASP A 1 116 ? 9.090 -9.583 -24.780 1.00 93.31 116 ASP A C 1
ATOM 776 O O . ASP A 1 116 ? 9.632 -10.554 -25.303 1.00 93.31 116 ASP A O 1
ATOM 780 N N . ALA A 1 117 ? 9.727 -8.419 -24.624 1.00 92.12 117 ALA A N 1
ATOM 781 C CA . ALA A 1 117 ? 11.116 -8.175 -25.011 1.00 92.12 117 ALA A CA 1
ATOM 782 C C . ALA A 1 117 ? 12.162 -8.760 -24.039 1.00 92.12 117 ALA A C 1
ATOM 784 O O . ALA A 1 117 ? 13.353 -8.658 -24.310 1.00 92.12 117 ALA A O 1
ATOM 785 N N . GLY A 1 118 ? 11.744 -9.371 -22.923 1.00 88.06 118 GLY A N 1
ATOM 786 C CA . GLY A 1 118 ? 12.635 -10.114 -22.024 1.00 88.06 118 GLY A CA 1
ATOM 787 C C . GLY A 1 118 ? 12.848 -9.503 -20.639 1.00 88.06 118 GLY A C 1
ATOM 788 O O . GLY A 1 118 ? 13.476 -10.145 -19.795 1.00 88.06 118 GLY A O 1
ATOM 789 N N . VAL A 1 119 ? 12.281 -8.330 -20.343 1.00 91.25 119 VAL A N 1
ATOM 790 C CA . VAL A 1 119 ? 12.360 -7.720 -19.004 1.00 91.25 119 VAL A CA 1
ATOM 791 C C . VAL A 1 119 ? 11.378 -8.423 -18.064 1.00 91.25 119 VAL A C 1
ATOM 793 O O . VAL A 1 119 ? 10.237 -7.999 -17.887 1.00 91.25 119 VAL A O 1
ATOM 796 N N . LYS A 1 120 ? 11.814 -9.549 -17.491 1.00 88.19 120 LYS A N 1
ATOM 797 C CA . LYS A 1 120 ? 10.992 -10.397 -16.607 1.00 88.19 120 LYS A CA 1
ATOM 798 C C . LYS A 1 120 ? 11.296 -10.229 -15.124 1.00 88.19 120 LYS A C 1
ATOM 800 O O . LYS A 1 120 ? 10.431 -10.498 -14.302 1.00 88.19 120 LYS A O 1
ATOM 805 N N . ASN A 1 121 ? 12.507 -9.794 -14.793 1.00 89.94 121 ASN A N 1
ATOM 806 C CA . ASN A 1 121 ? 12.954 -9.573 -13.425 1.00 89.94 121 ASN A CA 1
ATOM 807 C C . A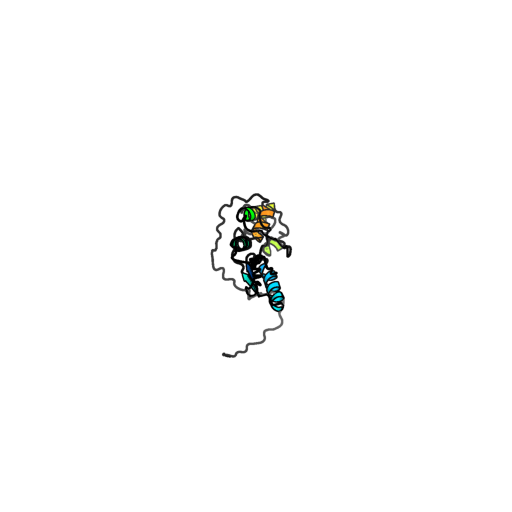SN A 1 121 ? 13.699 -8.244 -13.354 1.00 89.94 121 ASN A C 1
ATOM 809 O O . ASN A 1 121 ? 14.486 -7.928 -14.244 1.00 89.94 121 ASN A O 1
ATOM 813 N N . LEU A 1 122 ? 13.454 -7.494 -12.284 1.00 91.50 122 LEU A N 1
ATOM 814 C CA . LEU A 1 122 ? 14.144 -6.246 -11.986 1.00 91.50 122 LEU A CA 1
ATOM 815 C C . LEU A 1 122 ? 14.715 -6.327 -10.576 1.00 91.50 122 LEU A C 1
ATOM 817 O O . LEU A 1 122 ? 14.024 -6.729 -9.641 1.00 91.50 122 LEU A O 1
ATOM 821 N N . THR A 1 123 ? 15.973 -5.932 -10.419 1.00 92.25 123 THR A N 1
ATOM 822 C CA . THR A 1 123 ? 16.586 -5.795 -9.098 1.00 92.25 123 THR A CA 1
ATOM 823 C C . THR A 1 123 ? 16.068 -4.538 -8.398 1.00 92.25 123 THR A C 1
ATOM 825 O O . THR A 1 123 ? 15.596 -3.596 -9.041 1.00 92.25 123 THR A O 1
ATOM 828 N N . ALA A 1 124 ? 16.194 -4.483 -7.069 1.00 89.50 124 ALA A N 1
ATOM 829 C CA . ALA A 1 124 ? 15.804 -3.301 -6.298 1.00 89.50 124 ALA A CA 1
ATOM 830 C C . ALA A 1 124 ? 16.522 -2.023 -6.777 1.00 89.50 124 ALA A C 1
ATOM 832 O O . ALA A 1 124 ? 15.905 -0.960 -6.835 1.00 89.50 124 ALA A O 1
ATOM 833 N N . ASP A 1 125 ? 17.788 -2.126 -7.193 1.00 90.94 125 ASP A N 1
ATOM 834 C CA . ASP A 1 125 ? 18.557 -0.992 -7.721 1.00 90.94 125 ASP A CA 1
ATOM 835 C C . ASP A 1 125 ? 18.073 -0.536 -9.102 1.00 90.94 125 ASP A C 1
ATOM 837 O O . ASP A 1 125 ? 18.029 0.664 -9.374 1.00 90.94 125 ASP A O 1
ATOM 841 N N . GLN A 1 126 ? 17.645 -1.463 -9.964 1.00 93.00 126 GLN A N 1
ATOM 842 C CA . GLN A 1 126 ? 17.033 -1.114 -11.250 1.00 93.00 126 GLN A CA 1
ATOM 843 C C . GLN A 1 126 ? 15.685 -0.420 -11.037 1.00 93.00 126 GLN A C 1
ATOM 845 O O . GLN A 1 126 ? 15.427 0.623 -11.635 1.00 93.00 126 GLN A O 1
ATOM 850 N N . VAL A 1 127 ? 14.853 -0.931 -10.122 1.00 92.50 127 VAL A N 1
ATOM 851 C CA . VAL A 1 127 ? 13.598 -0.268 -9.731 1.00 92.50 127 VAL A CA 1
ATOM 852 C C . VAL A 1 127 ? 13.885 1.125 -9.172 1.00 92.50 127 VAL A C 1
ATOM 854 O O . VAL A 1 127 ? 13.245 2.093 -9.578 1.00 92.50 127 VAL A O 1
ATOM 857 N N . ARG A 1 128 ? 14.897 1.269 -8.310 1.00 91.69 128 ARG A N 1
ATOM 858 C CA . ARG A 1 128 ? 15.340 2.575 -7.811 1.00 91.69 128 ARG A CA 1
ATOM 859 C C . ARG A 1 128 ? 15.697 3.522 -8.956 1.00 91.69 128 ARG A C 1
ATOM 861 O O . ARG A 1 128 ? 15.223 4.655 -8.970 1.00 91.69 128 ARG A O 1
ATOM 868 N N . GLY A 1 129 ? 16.498 3.059 -9.913 1.00 92.38 129 GLY A N 1
ATOM 869 C CA . GLY A 1 129 ? 16.916 3.838 -11.077 1.00 92.38 129 GLY A CA 1
ATOM 870 C C . GLY A 1 129 ? 15.743 4.309 -11.939 1.00 92.38 129 GLY A C 1
ATOM 871 O O . GLY A 1 129 ? 15.744 5.460 -12.374 1.00 92.38 129 GLY A O 1
ATOM 872 N N . LEU A 1 130 ? 14.720 3.467 -12.115 1.00 92.94 130 LEU A N 1
ATOM 873 C CA . LEU A 1 130 ? 13.483 3.815 -12.821 1.00 92.94 130 LEU A CA 1
ATOM 874 C C . LEU A 1 130 ? 12.695 4.902 -12.069 1.00 92.94 130 LEU A C 1
ATOM 876 O O . LEU A 1 130 ? 12.350 5.929 -12.648 1.00 92.94 130 LEU A O 1
ATOM 880 N N . PHE A 1 131 ? 12.455 4.727 -10.763 1.00 90.56 131 PHE A N 1
ATOM 881 C CA . PHE A 1 131 ? 11.689 5.690 -9.953 1.00 90.56 131 PHE A CA 1
ATOM 882 C C . PHE A 1 131 ? 12.425 7.021 -9.713 1.00 90.56 131 PHE A C 1
ATOM 884 O O . PHE A 1 131 ? 11.781 8.051 -9.508 1.00 90.56 131 PHE A O 1
ATOM 891 N N . GLU A 1 132 ? 13.760 7.024 -9.744 1.00 90.38 132 GLU A N 1
ATOM 892 C CA . GLU A 1 132 ? 14.587 8.238 -9.668 1.00 90.38 132 GLU A CA 1
ATOM 893 C C . GLU A 1 132 ? 14.784 8.928 -11.030 1.00 90.38 132 GLU A C 1
ATOM 895 O O . GLU A 1 132 ? 15.338 10.027 -11.075 1.00 90.38 132 GLU A O 1
ATOM 900 N N . GLY A 1 133 ? 14.343 8.308 -12.131 1.00 91.06 133 GLY A N 1
ATOM 901 C CA . GLY A 1 133 ? 14.532 8.821 -13.490 1.00 91.06 133 GLY A CA 1
ATOM 902 C C . GLY A 1 133 ? 15.983 8.770 -13.978 1.00 91.06 133 GLY A C 1
ATOM 903 O O . GLY A 1 133 ? 16.351 9.523 -14.874 1.00 91.06 133 GLY A O 1
ATOM 904 N N . LYS A 1 134 ? 16.819 7.920 -13.370 1.00 93.50 134 LYS A N 1
ATOM 905 C CA . LYS A 1 134 ? 18.191 7.651 -13.830 1.00 93.50 134 LYS A CA 1
ATOM 906 C C . LYS A 1 134 ? 18.204 6.712 -15.029 1.00 93.50 134 LYS A C 1
ATOM 908 O O . LYS A 1 134 ? 19.040 6.876 -15.904 1.00 93.50 134 LYS A O 1
ATOM 913 N N . ILE A 1 135 ? 17.278 5.755 -15.040 1.00 94.31 135 ILE A N 1
ATOM 914 C CA . ILE A 1 135 ? 17.028 4.863 -16.170 1.00 94.31 135 ILE A CA 1
ATOM 915 C C . ILE A 1 135 ? 15.852 5.452 -16.929 1.00 94.31 135 ILE A C 1
ATOM 917 O O . ILE A 1 135 ? 14.758 5.589 -16.375 1.00 94.31 135 ILE A O 1
ATOM 921 N N . THR A 1 136 ? 16.092 5.834 -18.176 1.00 95.38 136 THR A N 1
ATOM 922 C CA . THR A 1 136 ? 15.117 6.582 -18.983 1.00 95.38 136 THR A CA 1
ATOM 923 C C . THR A 1 136 ? 14.669 5.817 -20.214 1.00 95.38 136 THR A C 1
ATOM 925 O O . THR A 1 136 ? 13.631 6.151 -20.783 1.00 95.38 136 THR A O 1
ATOM 928 N N . ASN A 1 137 ? 15.382 4.753 -20.587 1.00 96.19 137 ASN A N 1
ATOM 929 C CA . ASN A 1 137 ? 15.005 3.875 -21.680 1.00 96.19 137 ASN A CA 1
ATOM 930 C C . ASN A 1 137 ? 15.069 2.396 -21.273 1.00 96.19 137 ASN A C 1
ATOM 932 O O . ASN A 1 137 ? 16.006 1.948 -20.613 1.00 96.19 137 ASN A O 1
ATOM 936 N N . TRP A 1 138 ? 14.087 1.607 -21.708 1.00 95.38 138 TRP A N 1
ATOM 937 C CA . TRP A 1 138 ? 14.023 0.176 -21.404 1.00 95.38 138 TRP A CA 1
ATOM 938 C C . TRP A 1 138 ? 15.176 -0.629 -22.014 1.00 95.38 138 TRP A C 1
ATOM 940 O O . TRP A 1 138 ? 15.505 -1.693 -21.486 1.00 95.38 138 TRP A O 1
ATOM 950 N N . SER A 1 139 ? 15.842 -0.125 -23.059 1.00 94.44 139 SER A N 1
ATOM 951 C CA . SER A 1 139 ? 17.027 -0.777 -23.627 1.00 94.44 139 SER A CA 1
ATOM 952 C C . SER A 1 139 ? 18.197 -0.860 -22.644 1.00 94.44 139 SER A C 1
ATOM 954 O O . SER A 1 139 ? 19.009 -1.773 -22.743 1.00 94.44 139 SER A O 1
ATOM 956 N N . GLU A 1 140 ? 18.268 0.045 -21.662 1.00 94.62 140 GLU A N 1
ATOM 957 C CA . GLU A 1 140 ? 19.278 0.015 -20.589 1.00 94.62 140 GLU A CA 1
ATOM 958 C C . GLU A 1 140 ? 19.132 -1.220 -19.680 1.00 94.62 140 GLU A C 1
ATOM 960 O O . GLU A 1 140 ? 20.059 -1.594 -18.966 1.00 94.62 140 GLU A O 1
ATOM 965 N N . LEU A 1 141 ? 17.964 -1.870 -19.721 1.00 92.88 141 LEU A N 1
ATOM 966 C CA . LEU A 1 141 ? 17.612 -3.055 -18.941 1.00 92.88 141 LEU A CA 1
ATOM 967 C C . LEU A 1 141 ? 17.451 -4.307 -19.816 1.00 92.88 141 LEU A C 1
ATOM 969 O O . LEU A 1 141 ? 16.859 -5.293 -19.381 1.00 92.88 141 LEU A O 1
ATOM 973 N N . GLY A 1 142 ? 17.948 -4.266 -21.056 1.00 89.62 142 GLY A N 1
ATOM 974 C CA . GLY A 1 142 ? 17.791 -5.356 -22.023 1.00 89.62 142 GLY A CA 1
ATOM 975 C C . GLY A 1 142 ? 16.385 -5.461 -22.623 1.00 89.62 142 GLY A C 1
ATOM 976 O O . GLY A 1 142 ? 16.045 -6.488 -23.198 1.00 89.62 142 GLY A O 1
ATOM 977 N N . GLY A 1 143 ? 15.563 -4.420 -22.475 1.00 91.94 143 GLY A N 1
ATOM 978 C CA . GLY A 1 143 ? 14.236 -4.319 -23.068 1.00 91.94 143 GLY A CA 1
ATOM 979 C C . GLY A 1 143 ? 14.229 -3.640 -24.443 1.00 91.94 143 GLY A C 1
ATOM 980 O O . GLY A 1 143 ? 15.274 -3.420 -25.061 1.00 91.94 143 GLY A O 1
ATOM 981 N N . PRO A 1 144 ? 13.039 -3.277 -24.946 1.00 94.19 144 PRO A N 1
ATOM 982 C CA . PRO A 1 144 ? 12.908 -2.613 -26.233 1.00 94.19 144 PRO A CA 1
ATOM 983 C C . PRO A 1 144 ? 13.407 -1.163 -26.142 1.00 94.19 144 PRO A C 1
ATOM 985 O O . PRO A 1 144 ? 13.444 -0.577 -25.062 1.00 94.19 144 PRO A O 1
ATOM 988 N N . LYS A 1 145 ? 13.733 -0.546 -27.284 1.00 95.06 145 LYS A N 1
ATOM 989 C CA . LYS A 1 145 ? 14.096 0.879 -27.358 1.00 95.06 145 LYS A CA 1
ATOM 990 C C . LYS A 1 145 ? 12.854 1.764 -27.175 1.00 95.06 145 LYS A C 1
ATOM 992 O O . LYS A 1 145 ? 12.325 2.314 -28.138 1.00 95.06 145 LYS A O 1
ATOM 997 N N . LEU A 1 146 ? 12.371 1.850 -25.940 1.00 93.62 146 LEU A N 1
ATOM 998 C CA . LEU A 1 146 ? 11.179 2.588 -25.525 1.00 93.62 146 LEU A CA 1
ATOM 999 C C . LEU A 1 146 ? 11.495 3.439 -24.299 1.00 93.62 146 LEU A C 1
ATOM 1001 O O . LEU A 1 146 ? 12.180 2.980 -23.384 1.00 93.62 146 LEU A O 1
ATOM 1005 N N . ASP A 1 147 ? 10.946 4.646 -24.263 1.00 95.06 147 ASP A N 1
ATOM 1006 C CA . ASP A 1 147 ? 11.102 5.542 -23.121 1.00 95.06 147 ASP A CA 1
ATOM 1007 C C . ASP A 1 147 ? 10.369 5.011 -21.883 1.00 95.06 147 ASP A C 1
ATOM 1009 O O . ASP A 1 147 ? 9.323 4.353 -21.962 1.00 95.06 147 ASP A O 1
ATOM 1013 N N . VAL A 1 148 ? 10.933 5.307 -20.715 1.00 95.06 148 VAL A N 1
ATOM 1014 C CA . VAL A 1 148 ? 10.389 4.923 -19.416 1.00 95.06 148 VAL A CA 1
ATOM 1015 C C . VAL A 1 148 ? 9.448 6.013 -18.913 1.00 95.06 148 VAL A C 1
ATOM 1017 O O . VAL A 1 148 ? 9.846 7.154 -18.689 1.00 95.06 148 VAL A O 1
ATOM 1020 N N . PHE A 1 149 ? 8.207 5.620 -18.634 1.00 93.19 149 PHE A N 1
ATOM 1021 C CA . PHE A 1 149 ? 7.241 6.431 -17.901 1.00 93.19 149 PHE A CA 1
ATOM 1022 C C . PHE A 1 149 ? 6.799 5.690 -16.642 1.00 93.19 149 PHE A C 1
ATOM 1024 O O . PHE A 1 149 ? 6.268 4.581 -16.716 1.00 93.19 149 PHE A O 1
ATOM 1031 N N . VAL A 1 150 ? 7.019 6.309 -15.481 1.00 91.31 150 VAL A N 1
ATOM 1032 C CA . VAL A 1 150 ? 6.658 5.737 -14.179 1.00 91.31 150 VAL A CA 1
ATOM 1033 C C . VAL A 1 150 ? 5.312 6.287 -13.725 1.00 91.31 150 VAL A C 1
ATOM 1035 O O . VAL A 1 150 ? 5.153 7.494 -13.536 1.00 91.31 150 VAL A O 1
ATOM 1038 N N . TYR A 1 151 ? 4.359 5.385 -13.503 1.00 89.25 151 TYR A N 1
ATOM 1039 C CA . TYR A 1 151 ? 3.093 5.687 -12.843 1.00 89.25 151 TYR A CA 1
ATOM 1040 C C . TYR A 1 151 ? 3.235 5.405 -11.347 1.00 89.25 151 TYR A C 1
AT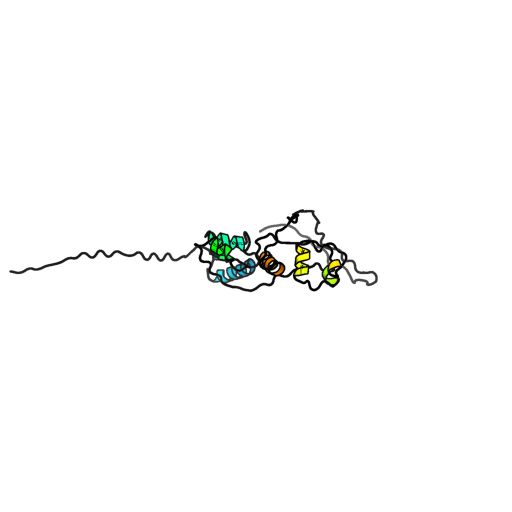OM 1042 O O . TYR A 1 151 ? 3.406 4.255 -10.945 1.00 89.25 151 TYR A O 1
ATOM 1050 N N . ASP A 1 152 ? 3.179 6.456 -10.527 1.00 82.19 152 ASP A N 1
ATOM 1051 C CA . ASP A 1 152 ? 3.330 6.367 -9.070 1.00 82.19 152 ASP A CA 1
ATOM 1052 C C . ASP A 1 152 ? 2.068 6.875 -8.353 1.00 82.19 152 ASP A C 1
ATOM 1054 O O . ASP A 1 152 ? 1.320 7.703 -8.880 1.00 82.19 152 ASP A O 1
ATOM 1058 N N . LYS A 1 153 ? 1.830 6.379 -7.136 1.00 75.56 153 LYS A N 1
ATOM 1059 C CA . LYS A 1 153 ? 0.773 6.881 -6.245 1.00 75.56 153 LYS A CA 1
ATOM 1060 C C . LYS A 1 153 ? 1.298 8.033 -5.384 1.00 75.56 153 LYS A C 1
ATOM 1062 O O . LYS A 1 153 ? 2.499 8.175 -5.163 1.00 75.56 153 LYS A O 1
ATOM 1067 N N . GLU A 1 154 ? 0.377 8.837 -4.854 1.00 71.75 154 GLU A N 1
ATOM 1068 C CA . GLU A 1 154 ? 0.699 9.912 -3.909 1.00 71.75 154 GLU A CA 1
ATOM 1069 C C . GLU A 1 154 ? 1.464 9.395 -2.670 1.00 71.75 154 GLU A C 1
ATOM 1071 O O . GLU A 1 154 ? 1.180 8.292 -2.180 1.00 71.75 154 GLU A O 1
ATOM 1076 N N . PRO A 1 155 ? 2.401 10.193 -2.120 1.00 66.75 155 PRO A N 1
ATOM 1077 C CA . PRO A 1 155 ? 3.073 9.880 -0.860 1.00 66.75 155 PRO A CA 1
ATOM 1078 C C . PRO A 1 155 ? 2.084 9.661 0.299 1.00 66.75 155 PRO A C 1
ATOM 1080 O O . PRO A 1 155 ? 1.028 10.284 0.351 1.00 66.75 155 PRO A O 1
ATOM 1083 N N . GLY A 1 156 ? 2.432 8.784 1.246 1.00 64.06 156 GLY A N 1
ATOM 1084 C CA . GLY A 1 156 ? 1.587 8.468 2.413 1.00 64.06 156 GLY A CA 1
ATOM 1085 C C . GLY A 1 156 ? 0.519 7.392 2.167 1.00 64.06 156 GLY A C 1
ATOM 1086 O O . GLY A 1 156 ? -0.252 7.049 3.064 1.00 64.06 156 GLY A O 1
ATOM 1087 N N . ARG A 1 157 ? 0.457 6.822 0.954 1.00 72.06 157 ARG A N 1
ATOM 1088 C CA . ARG A 1 157 ? -0.318 5.603 0.670 1.00 72.06 157 ARG A CA 1
ATOM 1089 C C . ARG A 1 157 ? 0.460 4.370 1.146 1.00 72.06 157 ARG A C 1
ATOM 1091 O O . ARG A 1 157 ? 1.642 4.238 0.842 1.00 72.06 157 ARG A O 1
ATOM 1098 N N . GLY A 1 158 ? -0.211 3.423 1.806 1.00 72.19 158 GLY A N 1
ATOM 1099 C CA . GLY A 1 158 ? 0.444 2.248 2.399 1.00 72.19 158 GLY A CA 1
ATOM 1100 C C . GLY A 1 158 ? 1.264 1.410 1.406 1.00 72.19 158 GLY A C 1
ATOM 1101 O O . GLY A 1 158 ? 2.414 1.092 1.690 1.00 72.19 158 GLY A O 1
ATOM 1102 N N . THR A 1 159 ? 0.753 1.149 0.195 1.00 78.94 159 THR A N 1
ATOM 1103 C CA . THR A 1 159 ? 1.521 0.426 -0.845 1.00 78.94 159 THR A CA 1
ATOM 1104 C C . THR A 1 159 ? 2.774 1.185 -1.289 1.00 78.94 159 THR A C 1
ATOM 1106 O O . THR A 1 159 ? 3.784 0.569 -1.623 1.00 78.94 159 THR A O 1
ATOM 1109 N N . ARG A 1 160 ? 2.733 2.527 -1.277 1.00 81.25 160 ARG A N 1
ATOM 1110 C CA . ARG A 1 160 ? 3.889 3.363 -1.617 1.00 81.25 160 ARG A CA 1
ATOM 1111 C C . ARG A 1 160 ? 4.955 3.291 -0.536 1.00 81.25 160 ARG A C 1
ATOM 1113 O O . ARG A 1 160 ? 6.129 3.217 -0.878 1.00 81.25 160 ARG A O 1
ATOM 1120 N N . GLU A 1 161 ? 4.554 3.296 0.731 1.00 79.88 161 GLU A N 1
ATOM 1121 C CA . GLU A 1 161 ? 5.484 3.177 1.856 1.00 79.88 161 GLU A CA 1
ATOM 1122 C C . GLU A 1 161 ? 6.172 1.808 1.888 1.00 79.88 161 GLU A C 1
ATOM 1124 O O . GLU A 1 161 ? 7.378 1.741 2.116 1.00 79.88 161 GLU A O 1
ATOM 1129 N N . VAL A 1 162 ? 5.444 0.729 1.574 1.00 83.62 162 VAL A N 1
ATOM 1130 C CA . VAL A 1 162 ? 6.031 -0.615 1.423 1.00 83.62 162 VAL A CA 1
ATOM 1131 C C . VAL A 1 162 ? 7.070 -0.632 0.298 1.00 83.62 162 VAL A C 1
ATOM 1133 O O . VAL A 1 162 ? 8.188 -1.104 0.508 1.00 83.62 162 VAL A O 1
ATOM 1136 N N . LEU A 1 163 ? 6.744 -0.055 -0.865 1.00 86.56 163 LEU A N 1
ATOM 1137 C CA . LEU A 1 163 ? 7.686 0.053 -1.982 1.00 86.56 163 LEU A CA 1
ATOM 1138 C C . LEU A 1 163 ? 8.909 0.909 -1.621 1.00 86.56 163 LEU A C 1
ATOM 1140 O O . LEU A 1 163 ? 10.031 0.526 -1.937 1.00 86.56 163 LEU A O 1
ATOM 1144 N N . ASP A 1 164 ? 8.721 2.042 -0.936 1.00 84.81 164 ASP A N 1
ATOM 1145 C CA . ASP A 1 164 ? 9.832 2.902 -0.514 1.00 84.81 164 ASP A CA 1
ATOM 1146 C C . ASP A 1 164 ? 10.771 2.177 0.443 1.00 84.81 164 ASP A C 1
ATOM 1148 O O . ASP A 1 164 ? 11.986 2.227 0.264 1.00 84.81 164 ASP A O 1
ATOM 1152 N N . LYS A 1 165 ? 10.217 1.459 1.421 1.00 84.00 165 LYS A N 1
ATOM 1153 C CA . LYS A 1 165 ? 11.011 0.673 2.363 1.00 84.00 165 LYS A CA 1
ATOM 1154 C C . LYS A 1 165 ? 11.805 -0.422 1.652 1.00 84.00 165 LYS A C 1
ATOM 1156 O O . LYS A 1 165 ? 12.957 -0.653 2.003 1.00 84.00 165 LYS A O 1
ATOM 1161 N N . TYR A 1 166 ? 11.215 -1.072 0.651 1.00 84.75 166 TYR A N 1
ATOM 1162 C CA . TYR A 1 166 ? 11.896 -2.109 -0.124 1.00 84.75 166 TYR A CA 1
ATOM 1163 C C . TYR A 1 166 ? 13.008 -1.537 -1.017 1.00 84.75 166 TYR A C 1
ATOM 1165 O O . TYR A 1 166 ? 14.117 -2.060 -1.046 1.00 84.75 166 TYR A O 1
ATOM 1173 N N . VAL A 1 167 ? 12.732 -0.437 -1.723 1.00 86.50 167 VAL A N 1
ATOM 1174 C CA . VAL A 1 167 ? 13.647 0.145 -2.718 1.00 86.50 167 VAL A CA 1
ATOM 1175 C C . VAL A 1 167 ? 14.736 1.009 -2.080 1.00 86.50 167 VAL A C 1
ATOM 1177 O O . VAL A 1 167 ? 15.865 1.022 -2.566 1.00 86.50 167 VAL A O 1
ATOM 1180 N N . TYR A 1 168 ? 14.435 1.743 -1.008 1.00 82.62 168 TYR A N 1
ATOM 1181 C CA . TYR A 1 168 ? 15.335 2.728 -0.390 1.00 82.62 168 TYR A CA 1
ATOM 1182 C C . TYR A 1 168 ? 15.752 2.377 1.046 1.00 82.62 168 TYR A C 1
ATOM 1184 O O . TYR A 1 168 ? 16.596 3.066 1.627 1.00 82.62 168 TYR A O 1
ATOM 1192 N N . GLY A 1 169 ? 15.191 1.320 1.637 1.00 78.19 169 GLY A N 1
ATOM 1193 C CA . GLY A 1 169 ? 15.383 1.022 3.054 1.00 78.19 169 GLY A CA 1
ATOM 1194 C C . GLY A 1 169 ? 14.713 2.071 3.948 1.00 78.19 169 GLY A C 1
ATOM 1195 O O . GLY A 1 169 ? 13.688 2.656 3.608 1.00 78.19 169 GLY A O 1
ATOM 1196 N N . THR A 1 170 ? 15.302 2.347 5.110 1.00 61.47 170 THR A N 1
ATOM 1197 C CA . THR A 1 170 ? 14.810 3.360 6.067 1.00 61.47 170 THR A CA 1
ATOM 1198 C C . THR A 1 170 ? 15.130 4.804 5.660 1.00 61.47 170 THR A C 1
ATOM 1200 O O . THR A 1 170 ? 14.708 5.751 6.323 1.00 61.47 170 THR A O 1
ATOM 1203 N N . ARG A 1 171 ? 15.868 5.012 4.565 1.00 50.84 171 ARG A N 1
ATOM 1204 C CA . ARG A 1 171 ? 16.327 6.332 4.132 1.00 50.84 171 ARG A CA 1
ATOM 1205 C C . ARG A 1 171 ? 15.356 6.917 3.109 1.00 50.84 171 ARG A C 1
ATOM 1207 O O . ARG A 1 171 ? 15.406 6.575 1.932 1.00 50.84 171 ARG A O 1
ATOM 1214 N N . ARG A 1 172 ? 14.497 7.846 3.544 1.00 48.75 172 ARG A N 1
ATOM 1215 C CA . ARG A 1 172 ? 13.611 8.593 2.633 1.00 48.75 172 ARG A CA 1
ATOM 1216 C C . ARG A 1 172 ? 14.452 9.363 1.599 1.00 48.75 172 ARG A C 1
ATOM 1218 O O . ARG A 1 172 ? 15.275 10.191 1.998 1.00 48.75 172 ARG A O 1
ATOM 1225 N N . PRO A 1 173 ? 14.277 9.141 0.285 1.00 47.56 173 PRO A N 1
ATOM 1226 C CA . PRO A 1 173 ? 14.988 9.925 -0.715 1.00 47.56 173 PRO A CA 1
ATOM 1227 C C . PRO A 1 173 ? 14.513 11.386 -0.685 1.00 47.56 173 PRO A C 1
ATOM 1229 O O . PRO A 1 173 ? 13.314 11.669 -0.635 1.00 47.56 173 PRO A O 1
ATOM 1232 N N . ARG A 1 174 ? 15.454 12.338 -0.756 1.00 42.53 174 ARG A N 1
ATOM 1233 C CA . ARG A 1 174 ? 15.139 13.740 -1.069 1.00 42.53 174 ARG A CA 1
ATOM 1234 C C . ARG A 1 174 ? 14.644 13.791 -2.513 1.00 42.53 174 ARG A C 1
ATOM 1236 O O . ARG A 1 174 ? 15.434 13.649 -3.442 1.00 42.53 174 ARG A O 1
ATOM 1243 N N . ARG A 1 175 ? 13.336 13.950 -2.708 1.00 53.34 175 ARG A N 1
ATOM 1244 C CA . ARG A 1 175 ? 12.742 13.968 -4.050 1.00 53.34 175 ARG A CA 1
ATOM 1245 C C . ARG A 1 175 ? 12.972 15.315 -4.741 1.00 53.34 175 ARG A C 1
ATOM 1247 O O . ARG A 1 175 ? 12.608 16.360 -4.205 1.00 53.34 175 ARG A O 1
ATOM 1254 N N . ARG A 1 176 ? 13.474 15.282 -5.983 1.00 43.41 176 ARG A N 1
ATOM 1255 C CA . ARG A 1 176 ? 13.110 16.299 -6.986 1.00 43.41 176 ARG A CA 1
ATOM 1256 C C . ARG A 1 176 ? 11.629 16.101 -7.300 1.00 43.41 176 ARG A C 1
ATOM 1258 O O . ARG A 1 176 ? 11.182 14.964 -7.425 1.00 43.41 176 ARG A O 1
ATOM 1265 N N . ARG A 1 177 ? 10.870 17.195 -7.404 1.00 36.00 177 ARG A N 1
ATOM 1266 C CA . ARG A 1 177 ? 9.472 17.168 -7.852 1.00 36.00 177 ARG A CA 1
ATOM 1267 C C . ARG A 1 177 ? 9.440 16.572 -9.258 1.00 36.00 177 ARG A C 1
ATOM 1269 O O . ARG A 1 177 ? 9.711 17.279 -10.224 1.00 36.00 177 ARG A O 1
ATOM 1276 N N . THR A 1 178 ? 9.123 15.288 -9.381 1.00 39.66 178 THR A N 1
ATOM 1277 C CA . THR A 1 178 ? 8.548 14.782 -10.625 1.00 39.66 178 THR A CA 1
ATOM 1278 C C . THR A 1 178 ? 7.256 15.570 -10.812 1.00 39.66 178 THR A C 1
ATOM 1280 O O . THR A 1 178 ? 6.498 15.688 -9.841 1.00 39.66 178 THR A O 1
ATOM 1283 N N . PRO A 1 179 ? 6.989 16.171 -11.980 1.00 33.28 179 PRO A N 1
ATOM 1284 C CA . PRO A 1 179 ? 5.675 16.723 -12.222 1.00 33.28 179 PRO A CA 1
ATOM 1285 C C . PRO A 1 179 ? 4.703 15.560 -12.060 1.00 33.28 179 PRO A C 1
ATOM 1287 O O . PRO A 1 179 ? 4.732 14.604 -12.833 1.00 33.28 179 PRO A O 1
ATOM 1290 N N . THR A 1 180 ? 3.852 15.614 -11.040 1.00 39.72 180 THR A N 1
ATOM 1291 C CA . THR A 1 180 ? 2.583 14.905 -11.085 1.00 39.72 180 THR A CA 1
ATOM 1292 C C . THR A 1 180 ? 1.814 15.587 -12.203 1.00 39.72 180 THR A C 1
ATOM 1294 O O . THR A 1 180 ? 1.022 16.495 -11.970 1.00 39.72 180 THR A O 1
ATOM 1297 N N . THR A 1 181 ? 2.108 15.235 -13.454 1.00 38.47 181 THR A N 1
ATOM 1298 C CA . THR A 1 181 ? 1.242 15.588 -14.564 1.00 38.47 181 THR A CA 1
ATOM 1299 C C . THR A 1 181 ? -0.003 14.731 -14.400 1.00 38.47 181 THR A C 1
ATOM 1301 O O . THR A 1 181 ? -0.209 13.745 -15.094 1.00 38.47 181 THR A O 1
ATOM 1304 N N . SER A 1 182 ? -0.903 15.200 -13.535 1.00 34.16 182 SER A N 1
ATOM 1305 C CA . SER A 1 182 ? -2.288 15.390 -13.944 1.00 34.16 182 SER A CA 1
ATOM 1306 C C . SER A 1 182 ? -2.280 16.346 -15.144 1.00 34.16 182 SER A C 1
ATOM 1308 O O . SER A 1 182 ? -2.673 17.507 -15.063 1.00 34.16 182 SER A O 1
ATOM 1310 N N . ARG A 1 183 ? -1.754 15.879 -16.276 1.00 30.02 183 ARG A N 1
ATOM 1311 C CA . ARG A 1 183 ? -2.210 16.352 -17.564 1.00 30.02 183 ARG A CA 1
ATOM 1312 C C . ARG A 1 183 ? -3.256 15.330 -17.939 1.00 30.02 183 ARG A C 1
ATOM 1314 O O . ARG A 1 183 ? -2.932 14.239 -18.399 1.00 30.02 183 ARG A O 1
ATOM 1321 N N . SER A 1 184 ? -4.510 15.710 -17.755 1.00 35.09 184 SER A N 1
ATOM 1322 C CA . SER A 1 184 ? -5.587 15.282 -18.634 1.00 35.09 184 SER A CA 1
ATOM 1323 C C . SER A 1 184 ? -5.267 15.744 -20.066 1.00 35.09 184 SER A C 1
ATOM 1325 O O . SER A 1 184 ? -5.984 16.526 -20.676 1.00 35.09 184 SER A O 1
ATOM 1327 N N . SER A 1 185 ? -4.157 15.283 -20.643 1.00 32.16 185 SER A N 1
ATOM 1328 C CA . SER A 1 185 ? -4.115 15.110 -22.083 1.00 32.16 185 SER A CA 1
ATOM 1329 C C . SER A 1 185 ? -5.094 13.983 -22.325 1.00 32.16 185 SER A C 1
ATOM 1331 O O . SER A 1 185 ? -4.840 12.848 -21.927 1.00 32.16 185 SER A O 1
ATOM 1333 N N . ALA A 1 186 ? -6.241 14.344 -22.886 1.00 33.78 186 ALA A N 1
ATOM 1334 C CA . ALA A 1 186 ? -7.197 13.444 -23.487 1.00 33.78 186 ALA A CA 1
ATOM 1335 C C . ALA A 1 186 ? -6.480 12.554 -24.517 1.00 33.78 186 ALA A C 1
ATOM 1337 O O . ALA A 1 186 ? -6.544 12.776 -25.719 1.00 33.78 186 ALA A O 1
ATOM 1338 N N . ALA A 1 187 ? -5.767 11.534 -24.048 1.00 34.31 187 ALA A N 1
ATOM 1339 C CA . ALA A 1 187 ? -5.587 10.316 -24.796 1.00 34.31 187 ALA A CA 1
ATOM 1340 C C . ALA A 1 187 ? -6.940 9.627 -24.684 1.00 34.31 187 ALA A C 1
ATOM 1342 O O . ALA A 1 187 ? -7.197 8.879 -23.742 1.00 34.31 187 ALA A O 1
ATOM 1343 N N . THR A 1 188 ? -7.851 9.996 -25.586 1.00 29.55 188 THR A N 1
ATOM 1344 C CA . THR A 1 188 ? -9.102 9.284 -25.799 1.00 29.55 188 THR A CA 1
ATOM 1345 C C . THR A 1 188 ? -8.736 7.818 -25.935 1.00 29.55 188 THR A C 1
ATOM 1347 O O . THR A 1 188 ? -8.152 7.398 -26.935 1.00 29.55 188 THR A O 1
ATOM 1350 N N . TRP A 1 189 ? -9.009 7.052 -24.885 1.00 30.41 189 TRP A N 1
ATOM 1351 C CA . TRP A 1 189 ? -8.930 5.609 -24.919 1.00 30.41 189 TRP A CA 1
ATOM 1352 C C . TRP A 1 189 ? -9.896 5.167 -26.018 1.00 30.41 189 TRP A C 1
ATOM 1354 O O . TRP A 1 189 ? -11.112 5.248 -25.859 1.00 30.41 189 TRP A O 1
ATOM 1364 N N . ARG A 1 190 ? -9.361 4.818 -27.192 1.00 29.02 190 ARG A N 1
ATOM 1365 C CA . ARG A 1 190 ? -10.145 4.177 -28.244 1.00 29.02 190 ARG A CA 1
ATOM 1366 C C . ARG A 1 190 ? -10.156 2.692 -27.893 1.00 29.02 190 ARG A C 1
ATOM 1368 O O . ARG A 1 190 ? -9.087 2.080 -27.963 1.00 29.02 190 ARG A O 1
ATOM 1375 N N . PRO A 1 191 ? -11.299 2.097 -27.512 1.00 29.34 191 PRO A N 1
ATOM 1376 C CA . PRO A 1 191 ? -11.380 0.649 -27.420 1.00 29.34 191 PRO A CA 1
ATOM 1377 C C . PRO A 1 191 ? -10.990 0.073 -28.782 1.00 29.34 191 PRO A C 1
ATOM 1379 O O . PRO A 1 191 ? -11.508 0.506 -29.817 1.00 29.34 191 PRO A O 1
ATOM 1382 N N . ALA A 1 192 ? -10.047 -0.869 -28.789 1.00 39.06 192 ALA A N 1
ATOM 1383 C CA . ALA A 1 192 ? -9.653 -1.593 -29.987 1.00 39.06 192 ALA A CA 1
ATOM 1384 C C . ALA A 1 192 ? -10.868 -2.376 -30.510 1.00 39.06 192 ALA A C 1
ATOM 1386 O O . ALA A 1 192 ? -11.157 -3.476 -30.056 1.00 39.06 192 ALA A O 1
ATOM 1387 N N . THR A 1 193 ? -11.610 -1.778 -31.440 1.00 40.66 193 THR A N 1
ATOM 1388 C CA . THR A 1 193 ? -12.819 -2.350 -32.054 1.00 40.66 193 THR A CA 1
ATOM 1389 C C . THR A 1 193 ? -12.560 -2.923 -33.444 1.00 40.66 193 THR A C 1
ATOM 1391 O O . THR A 1 193 ? -13.496 -3.286 -34.145 1.00 40.66 193 THR A O 1
ATOM 1394 N N . SER A 1 194 ? -11.302 -3.085 -33.856 1.00 38.38 194 SER A N 1
ATOM 1395 C CA . SER A 1 194 ? -10.998 -3.770 -35.113 1.00 38.38 194 SER A CA 1
ATOM 1396 C C . SER A 1 194 ? -9.670 -4.514 -35.035 1.00 38.38 194 SER A C 1
ATOM 1398 O O . SER A 1 194 ? -8.616 -3.998 -35.406 1.00 38.38 194 SER A O 1
ATOM 1400 N N . TRP A 1 195 ? -9.727 -5.750 -34.551 1.00 36.44 195 TRP A N 1
ATOM 1401 C CA . TRP A 1 195 ? -8.718 -6.749 -34.878 1.00 36.44 195 TRP A CA 1
ATOM 1402 C C . TRP A 1 195 ? -8.931 -7.165 -36.340 1.00 36.44 195 TRP A C 1
ATOM 1404 O O . TRP A 1 195 ? -10.016 -7.621 -36.692 1.00 36.44 195 TRP A O 1
ATOM 1414 N N . SER A 1 196 ? -7.928 -6.962 -37.196 1.00 35.38 196 SER A N 1
ATOM 1415 C CA . SER A 1 196 ? -7.907 -7.517 -38.557 1.00 35.38 196 SER A CA 1
ATOM 1416 C C . SER A 1 196 ? -6.910 -8.677 -38.593 1.00 35.38 196 SER A C 1
ATOM 1418 O O . SER A 1 196 ? -5.772 -8.489 -38.154 1.00 35.38 196 SER A O 1
ATOM 1420 N N . PRO A 1 197 ? -7.298 -9.867 -39.076 1.00 37.81 197 PRO A N 1
ATOM 1421 C CA . PRO A 1 197 ? -6.381 -10.992 -39.185 1.00 37.81 197 PRO A CA 1
ATOM 1422 C C . PRO A 1 197 ? -5.350 -10.772 -40.312 1.00 37.81 197 PRO A C 1
ATOM 1424 O O . PRO A 1 197 ? -5.628 -10.055 -41.276 1.00 37.81 197 PRO A O 1
ATOM 1427 N N . PRO A 1 198 ? -4.160 -11.394 -40.220 1.00 44.47 198 PRO A N 1
ATOM 1428 C CA . PRO A 1 198 ? -3.155 -11.363 -41.281 1.00 44.47 198 PRO A CA 1
ATOM 1429 C C . PRO A 1 198 ? -3.658 -12.044 -42.573 1.00 44.47 198 PRO A C 1
ATOM 1431 O O . PRO A 1 198 ? -4.499 -12.948 -42.508 1.00 44.47 198 PRO A O 1
ATOM 1434 N N . PRO A 1 199 ? -3.150 -11.641 -43.754 1.00 40.22 199 PRO A N 1
ATOM 1435 C CA . PRO A 1 199 ? -3.639 -12.126 -45.043 1.00 40.22 199 PRO A CA 1
ATOM 1436 C C . PRO A 1 199 ? -3.378 -13.631 -45.212 1.00 40.22 199 PRO A C 1
ATOM 1438 O O . PRO A 1 199 ? -2.264 -14.100 -44.991 1.00 40.22 199 PRO A O 1
ATOM 1441 N N . GLY A 1 200 ? -4.404 -14.387 -45.623 1.00 49.94 200 GLY A N 1
ATOM 1442 C CA . GLY A 1 200 ? -4.270 -15.797 -46.026 1.00 49.94 200 GLY A CA 1
ATOM 1443 C C . GLY A 1 200 ? -5.123 -16.823 -45.270 1.00 49.94 200 GLY A C 1
ATOM 1444 O O . GLY A 1 200 ? -5.004 -18.013 -45.547 1.00 49.94 200 GLY A O 1
ATOM 1445 N N . ARG A 1 201 ? -6.000 -16.415 -44.343 1.00 43.91 201 ARG A N 1
ATOM 1446 C CA . ARG A 1 201 ? -6.995 -17.319 -43.733 1.00 43.91 201 ARG A CA 1
ATOM 1447 C C . ARG A 1 201 ? -8.395 -16.724 -43.853 1.00 43.91 201 ARG A C 1
ATOM 1449 O O . ARG A 1 201 ? -8.687 -15.689 -43.264 1.00 43.91 201 ARG A O 1
ATOM 1456 N N . SER A 1 202 ? -9.254 -17.374 -44.633 1.00 41.09 202 SER A N 1
ATOM 1457 C CA . SER A 1 202 ? -10.682 -17.064 -44.728 1.00 41.09 202 SER A CA 1
ATOM 1458 C C . SER A 1 202 ? -11.377 -17.340 -43.391 1.00 41.09 202 SER A C 1
ATOM 1460 O O . SER A 1 202 ? -11.296 -18.452 -42.870 1.00 41.09 202 SER A O 1
ATOM 1462 N N . ALA A 1 203 ? -12.069 -16.341 -42.847 1.00 50.94 203 ALA A N 1
ATOM 1463 C CA . ALA A 1 203 ? -12.987 -16.505 -41.722 1.00 50.94 203 ALA A CA 1
ATOM 1464 C C . ALA A 1 203 ? -14.325 -17.109 -42.197 1.00 50.94 203 ALA A C 1
ATOM 1466 O O . ALA A 1 203 ? -14.803 -16.714 -43.263 1.00 50.94 203 ALA A O 1
ATOM 1467 N N . PRO A 1 204 ? -14.984 -17.993 -41.425 1.00 47.09 204 PRO A N 1
ATOM 1468 C CA . PRO A 1 204 ? -16.386 -18.308 -41.658 1.00 47.09 204 PRO A CA 1
ATOM 1469 C C . PRO A 1 204 ? -17.332 -17.401 -40.842 1.00 47.09 204 PRO A C 1
ATOM 1471 O O . PRO A 1 204 ? -17.392 -17.491 -39.621 1.00 47.09 204 PRO A O 1
ATOM 1474 N N . CYS A 1 205 ? -18.101 -16.606 -41.598 1.00 33.41 205 CYS A N 1
ATOM 1475 C CA . CYS A 1 205 ? -19.481 -16.113 -41.402 1.00 33.41 205 CYS A CA 1
ATOM 1476 C C . CYS A 1 205 ? -19.885 -15.121 -40.269 1.00 33.41 205 CYS A C 1
ATOM 1478 O O . CYS A 1 205 ? -19.246 -15.061 -39.224 1.00 33.41 205 CYS A O 1
ATOM 1480 N N . PRO A 1 206 ? -20.949 -14.303 -40.507 1.00 47.06 206 PRO A N 1
ATOM 1481 C CA . PRO A 1 206 ? -21.163 -12.972 -39.916 1.00 47.06 206 PRO A CA 1
ATOM 1482 C C . PRO A 1 206 ? -22.357 -12.930 -38.906 1.00 47.06 206 PRO A C 1
ATOM 1484 O O . PRO A 1 206 ? -22.896 -13.984 -38.569 1.00 47.06 206 PRO A O 1
ATOM 1487 N N . PRO A 1 207 ? -22.753 -11.755 -38.354 1.00 44.16 207 PRO A N 1
ATOM 1488 C CA . PRO A 1 207 ? -23.392 -11.636 -37.039 1.00 44.16 207 PRO A CA 1
ATOM 1489 C C . PRO A 1 207 ? -24.927 -11.703 -37.062 1.00 44.16 207 PRO A C 1
ATOM 1491 O O . PRO A 1 207 ? -25.574 -11.293 -38.025 1.00 44.16 207 PRO A O 1
ATOM 1494 N N . ALA A 1 208 ? -25.516 -12.134 -35.943 1.00 35.31 208 ALA A N 1
ATOM 1495 C CA . ALA A 1 208 ? -26.948 -12.003 -35.697 1.00 35.31 208 ALA A CA 1
ATOM 1496 C C . ALA A 1 208 ? -27.320 -10.539 -35.389 1.00 35.31 208 ALA A C 1
ATOM 1498 O O . ALA A 1 208 ? -26.717 -9.869 -34.552 1.00 35.31 208 ALA A O 1
ATOM 1499 N N . SER A 1 209 ? -28.324 -10.069 -36.120 1.00 37.41 209 SER A N 1
ATOM 1500 C CA . SER A 1 209 ? -28.850 -8.712 -36.207 1.00 37.41 209 SER A CA 1
ATOM 1501 C C . SER A 1 209 ? -29.710 -8.260 -35.017 1.00 37.41 209 SER A C 1
ATOM 1503 O O . SER A 1 209 ? -30.516 -9.016 -34.483 1.00 37.41 209 SER A O 1
ATOM 1505 N N . SER A 1 210 ? -29.590 -6.964 -34.731 1.00 36.69 210 SER A N 1
ATOM 1506 C CA . SER A 1 210 ? -30.521 -6.009 -34.102 1.00 36.69 210 SER A CA 1
ATOM 1507 C C . SER A 1 210 ? -32.010 -6.375 -33.907 1.00 36.69 210 SER A C 1
ATOM 1509 O O . SER A 1 210 ? -32.718 -6.648 -34.877 1.00 36.69 210 SER A O 1
ATOM 1511 N N . ARG A 1 211 ? -32.512 -6.132 -32.685 1.00 35.44 211 ARG A N 1
ATOM 1512 C CA . ARG A 1 211 ? -33.826 -5.527 -32.327 1.00 35.44 211 ARG A CA 1
ATOM 1513 C C . ARG A 1 211 ? -33.583 -4.745 -31.014 1.00 35.44 211 ARG A C 1
ATOM 1515 O O . ARG A 1 211 ? -32.897 -5.281 -30.158 1.00 35.44 211 ARG A O 1
ATOM 1522 N N . GLY A 1 212 ? -33.959 -3.490 -30.759 1.00 32.31 212 GLY A N 1
ATOM 1523 C CA . GLY A 1 212 ? -35.037 -2.644 -31.273 1.00 32.31 212 GLY A CA 1
ATOM 1524 C C . GLY A 1 212 ? -36.242 -2.668 -30.314 1.00 32.31 212 GLY A C 1
ATOM 1525 O O . GLY A 1 212 ? -36.993 -3.634 -30.372 1.00 32.31 212 GLY A O 1
ATOM 1526 N N . GLY A 1 213 ? -36.425 -1.630 -29.476 1.00 31.31 213 GLY A N 1
ATOM 1527 C CA . GLY A 1 213 ? -37.641 -1.368 -28.663 1.00 31.31 213 GLY A CA 1
ATOM 1528 C C . GLY A 1 213 ? -37.338 -0.851 -27.239 1.00 31.31 213 GLY A C 1
ATOM 1529 O O . GLY A 1 213 ? -36.888 -1.629 -26.411 1.00 31.31 213 GLY A O 1
ATOM 1530 N N . THR A 1 214 ? -37.258 0.463 -26.973 1.00 38.41 214 THR A N 1
ATOM 1531 C CA . THR A 1 214 ? -38.322 1.436 -26.584 1.00 38.41 214 THR A CA 1
ATOM 1532 C C . THR A 1 214 ? -38.852 1.348 -25.136 1.00 38.41 214 THR A C 1
ATOM 1534 O O . THR A 1 214 ? -39.499 0.375 -24.775 1.00 38.41 214 THR A O 1
ATOM 1537 N N . SER A 1 215 ? -38.644 2.460 -24.404 1.00 34.62 215 SER A N 1
ATOM 1538 C CA . SER A 1 215 ? -39.495 3.132 -23.384 1.00 34.62 215 SER A CA 1
ATOM 1539 C C . SER A 1 215 ? -39.897 2.453 -22.050 1.00 34.62 215 SER A C 1
ATOM 1541 O O . SER A 1 215 ? -40.605 1.458 -22.051 1.00 34.62 215 SER A O 1
ATOM 1543 N N . SER A 1 216 ? -39.496 3.131 -20.954 1.00 34.69 216 SER A N 1
ATOM 1544 C CA . SER A 1 216 ? -39.985 3.327 -19.554 1.00 34.69 216 SER A CA 1
ATOM 1545 C C . SER A 1 216 ? -41.404 2.860 -19.125 1.00 34.69 216 SER A C 1
ATOM 1547 O O . SER A 1 216 ? -42.217 2.573 -19.996 1.00 34.69 216 SER A O 1
ATOM 1549 N N . PRO A 1 217 ? -41.853 3.084 -17.858 1.00 55.22 217 PRO A N 1
ATOM 1550 C CA . PRO A 1 217 ? -41.240 2.917 -16.520 1.00 55.22 217 PRO A CA 1
ATOM 1551 C C . PRO A 1 217 ? -42.141 2.106 -15.545 1.00 55.22 217 PRO A C 1
ATOM 1553 O O . PRO A 1 217 ? -43.353 2.090 -15.725 1.00 55.22 217 PRO A O 1
ATOM 1556 N N . TRP A 1 218 ? -41.565 1.554 -14.469 1.00 40.19 218 TRP A N 1
ATOM 1557 C CA . TRP A 1 218 ? -42.140 1.443 -13.111 1.00 40.19 218 TRP A CA 1
ATOM 1558 C C . TRP A 1 218 ? -40.988 1.390 -12.106 1.00 40.19 218 TRP A C 1
ATOM 1560 O O . TRP A 1 218 ? -39.947 0.790 -12.463 1.00 40.19 218 TRP A O 1
#

Organism: Streptomyces microflavus (NCBI:txid1919)